Protein AF-M4CMV0-F1 (afdb_monomer_lite)

Foldseek 3Di:
DDDDDDDDDDPPDDPDDDPPVCPPPVNVVVVVVVVVCVPDDPVVVVVVVLVVCVVVVHDRDDDDDDDPVVVVVVVVVVVVVVVVVVVVCVVVVVPDDDPPPPDVPVVPQDPVNPPDQDPAAGDDPNDGHRVQVPPPPHDPPDPVPPPDPDDDPDPDDDPPPVVVVVVVVVVVVVVVVVVVVVVVPPD

Sequence (187 aa):
MFNSKPMVKKKQGMVEAVDDPDLSFSKIMKDVQLFASSHMTWKDKKALENQKVSGLGGKPQRKQRLPLSVARVQMKKQKEREEKTFEQNVIFGQFGGTSRKKPAADKKRKPEERVLKSTFGNFRGGVLDVKDLLRSGGSSRTNDRDNNYGKDKNKSKGMEVEEETSRKIEIRKQRKEAVRGKASNIC

pLDDT: mean 70.11, std 17.72, range [34.59, 96.19]

InterPro domains:
  IPR027973 40S small subunit processome assembly factor 1-like [PF15375] (7-109)
  IPR053030 Ribosomal biogenesis protein FAF1-like [PTHR28096] (4-157)

Organism: Brassica campestris (NCBI:txid3711)

Secondary structure (DSSP, 8-state):
---PPP-----------S--GGG-HHHHHHHHHHHHHHTS-HHHHHHHHHHHHHHTTPPPPPPPP--HHHHHHHHHHHHHHHHHHHHHHHHTT--------S-GGGTS--GGGS----SSSEEETTEEE-TTTSSSS---S-TT-----------S--SSHHHHHHHHHHHHHHHHHHHHHHTTS--

Radius of gyration: 34.59 Å; chains: 1; bounding box: 91×69×104 Å

Structure (mmCIF, N/CA/C/O backbone):
data_AF-M4CMV0-F1
#
_entry.id   AF-M4CMV0-F1
#
loop_
_atom_site.group_PDB
_atom_site.id
_atom_site.type_symbol
_atom_site.label_atom_id
_atom_site.label_alt_id
_atom_site.label_comp_id
_atom_site.label_asym_id
_atom_site.label_entity_id
_atom_site.label_seq_id
_atom_site.pdbx_PDB_ins_code
_atom_site.Cartn_x
_atom_site.Cartn_y
_atom_site.Cartn_z
_atom_site.occupancy
_atom_site.B_iso_or_equiv
_atom_site.auth_seq_id
_atom_site.auth_comp_id
_atom_site.auth_asym_id
_atom_site.auth_atom_id
_atom_site.pdbx_PDB_model_num
ATOM 1 N N . MET A 1 1 ? -16.673 55.908 54.605 1.00 43.06 1 MET A N 1
ATOM 2 C CA . MET A 1 1 ? -16.840 56.285 53.183 1.00 43.06 1 MET A CA 1
ATOM 3 C C . MET A 1 1 ? -17.092 55.010 52.391 1.00 43.06 1 MET A C 1
ATOM 5 O O . MET A 1 1 ? -16.176 54.213 52.255 1.00 43.06 1 MET A O 1
ATOM 9 N N . PHE A 1 2 ? -18.330 54.754 51.965 1.00 49.50 2 PHE A N 1
ATOM 10 C CA . PHE A 1 2 ? -18.667 53.563 51.176 1.00 49.50 2 PHE A CA 1
ATOM 11 C C . PHE A 1 2 ? -18.662 53.925 49.688 1.00 49.50 2 PHE A C 1
ATOM 13 O O . PHE A 1 2 ? -19.520 54.677 49.236 1.00 49.50 2 PHE A O 1
ATOM 20 N N . ASN A 1 3 ? -17.701 53.393 48.928 1.00 50.19 3 ASN A N 1
ATOM 21 C CA . ASN A 1 3 ? -17.685 53.504 47.469 1.00 50.19 3 ASN A CA 1
ATOM 22 C C . ASN A 1 3 ? -18.467 52.335 46.861 1.00 50.19 3 ASN A C 1
ATOM 24 O O . ASN A 1 3 ? -17.973 51.208 46.821 1.00 50.19 3 ASN A O 1
ATOM 28 N N . SER A 1 4 ? -19.668 52.606 46.352 1.00 56.19 4 SER A N 1
ATOM 29 C CA . SER A 1 4 ? -20.426 51.642 45.547 1.00 56.19 4 SER A CA 1
ATOM 30 C C . SER A 1 4 ? -20.028 51.779 44.076 1.00 56.19 4 SER A C 1
ATOM 32 O O . SER A 1 4 ? -20.187 52.846 43.487 1.00 56.19 4 SER A O 1
ATOM 34 N N . LYS A 1 5 ? -19.506 50.708 43.468 1.00 71.56 5 LYS A N 1
ATOM 35 C CA . LYS A 1 5 ? -19.274 50.634 42.013 1.00 71.56 5 LYS A CA 1
ATOM 36 C C . LYS A 1 5 ? -20.607 50.335 41.306 1.00 71.56 5 LYS A C 1
ATOM 38 O O . LYS A 1 5 ? -21.324 49.450 41.773 1.00 71.56 5 LYS A O 1
ATOM 43 N N . PRO A 1 6 ? -20.953 51.000 40.188 1.00 60.47 6 PRO A N 1
ATOM 44 C CA . PRO A 1 6 ? -22.187 50.698 39.471 1.00 60.47 6 PRO A CA 1
ATOM 45 C C . PRO A 1 6 ? -22.091 49.334 38.770 1.00 60.47 6 PRO A C 1
ATOM 47 O O . PRO A 1 6 ? -21.107 49.028 38.095 1.00 60.47 6 PRO A O 1
ATOM 50 N N . MET A 1 7 ? -23.129 48.508 38.926 1.00 56.28 7 MET A N 1
ATOM 51 C CA . MET A 1 7 ? -23.263 47.230 38.224 1.00 56.28 7 MET A CA 1
ATOM 52 C C . MET A 1 7 ? -23.392 47.469 36.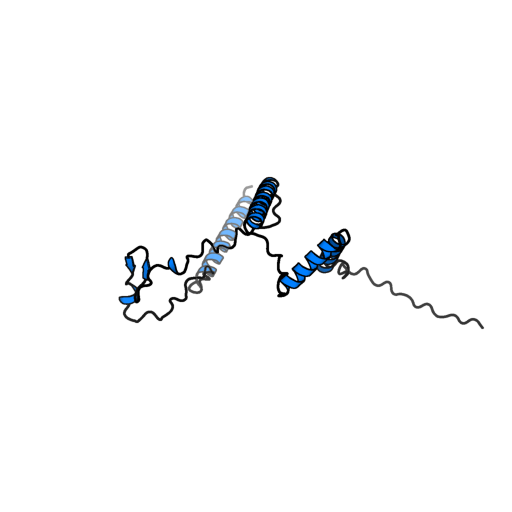716 1.00 56.28 7 MET A C 1
ATOM 54 O O . MET A 1 7 ? -24.389 48.018 36.242 1.00 56.28 7 MET A O 1
ATOM 58 N N . VAL A 1 8 ? -22.403 47.012 35.948 1.00 59.69 8 VAL A N 1
ATOM 59 C CA . VAL A 1 8 ? -22.503 46.917 34.489 1.00 59.69 8 VAL A CA 1
ATOM 60 C C . VAL A 1 8 ? -23.506 45.811 34.170 1.00 59.69 8 VAL A C 1
ATOM 62 O O . VAL A 1 8 ? -23.246 44.629 34.399 1.00 59.69 8 VAL A O 1
ATOM 65 N N . LYS A 1 9 ? -24.680 46.193 33.663 1.00 57.44 9 LYS A N 1
ATOM 66 C CA . LYS A 1 9 ? -25.686 45.251 33.164 1.00 57.44 9 LYS A CA 1
ATOM 67 C C . LYS A 1 9 ? -25.098 44.502 31.969 1.00 57.44 9 LYS A C 1
ATOM 69 O O . LYS A 1 9 ? -24.937 45.070 30.890 1.00 57.44 9 LYS A O 1
ATOM 74 N N . LYS A 1 10 ? -24.785 43.220 32.161 1.00 53.16 10 LYS A N 1
ATOM 75 C CA . LYS A 1 10 ? -24.460 42.299 31.071 1.00 53.16 10 LYS A CA 1
ATOM 76 C C . LYS A 1 10 ? -25.720 42.154 30.216 1.00 53.16 10 LYS A C 1
ATOM 78 O O . LYS A 1 10 ? -26.705 41.578 30.670 1.00 53.16 10 LYS A O 1
ATOM 83 N N . LYS A 1 11 ? -25.712 42.712 29.001 1.00 48.69 11 LYS A N 1
ATOM 84 C CA . LYS A 1 11 ? -26.716 42.379 27.987 1.00 48.69 11 LYS A CA 1
ATOM 85 C C . LYS A 1 11 ? -26.588 40.880 27.714 1.00 48.69 11 LYS A C 1
ATOM 87 O O . LYS A 1 11 ? -25.598 40.442 27.136 1.00 48.69 11 LYS A O 1
ATOM 92 N N . GLN A 1 12 ? -27.567 40.103 28.168 1.00 49.50 12 GLN A N 1
ATOM 93 C CA . GLN A 1 12 ? -27.859 38.798 27.588 1.00 49.50 12 GLN A CA 1
ATOM 94 C C . GLN A 1 12 ? -28.315 39.057 26.152 1.00 49.50 12 GLN A C 1
ATOM 96 O O . GLN A 1 12 ? -29.445 39.471 25.907 1.00 49.50 12 GLN A O 1
ATOM 101 N N . GLY A 1 13 ? -27.373 38.926 25.223 1.00 40.72 13 GLY A N 1
ATOM 102 C CA . GLY A 1 13 ? -27.619 38.919 23.791 1.00 40.72 13 GLY A CA 1
ATOM 103 C C . GLY A 1 13 ? -27.770 37.479 23.332 1.00 40.72 13 GLY A C 1
ATOM 104 O O . GLY A 1 13 ? -26.820 36.716 23.436 1.00 40.72 13 GLY A O 1
ATOM 105 N N . MET A 1 14 ? -28.999 37.155 22.935 1.00 38.22 14 MET A N 1
ATOM 106 C CA . MET A 1 14 ? -29.413 36.229 21.876 1.00 38.22 14 MET A CA 1
ATOM 107 C C . MET A 1 14 ? -28.552 34.979 21.638 1.00 38.22 14 MET A C 1
ATOM 109 O O . MET A 1 14 ? -27.426 35.044 21.164 1.00 38.22 14 MET A O 1
ATOM 113 N N . VAL A 1 15 ? -29.182 33.826 21.874 1.00 50.81 15 VAL A N 1
ATOM 114 C CA . VAL A 1 15 ? -28.889 32.555 21.201 1.00 50.81 15 VAL A CA 1
ATOM 115 C C . VAL A 1 15 ? -28.894 32.777 19.684 1.00 50.81 15 VAL A C 1
ATOM 117 O O . VAL A 1 15 ? -29.948 32.822 19.053 1.00 50.81 15 VAL A O 1
ATOM 120 N N . GLU A 1 16 ? -27.708 32.984 19.125 1.00 45.41 16 GLU A N 1
ATOM 121 C CA . GLU A 1 16 ? -27.457 33.052 17.691 1.00 45.41 16 GLU A CA 1
ATOM 122 C C . GLU A 1 16 ? -27.045 31.658 17.208 1.00 45.41 16 GLU A C 1
ATOM 124 O O . GLU A 1 16 ? -26.342 30.914 17.893 1.00 45.41 16 GLU A O 1
ATOM 129 N N . ALA A 1 17 ? -27.598 31.261 16.070 1.00 56.19 17 ALA A N 1
ATOM 130 C CA . ALA A 1 17 ? -27.509 29.921 15.529 1.00 56.19 17 ALA A CA 1
ATOM 131 C C . ALA A 1 17 ? -26.056 29.493 15.249 1.00 56.19 17 ALA A C 1
ATOM 133 O O . ALA A 1 17 ? -25.355 30.145 14.489 1.00 56.19 17 ALA A O 1
ATOM 134 N N . VAL A 1 18 ? -25.664 28.368 15.856 1.00 59.50 18 VAL A N 1
ATOM 135 C CA . VAL A 1 18 ? -24.754 27.308 15.374 1.00 59.50 18 VAL A CA 1
ATOM 136 C C . VAL A 1 18 ? -23.727 27.722 14.307 1.00 59.50 18 VAL A C 1
ATOM 138 O O . VAL A 1 18 ? -23.730 27.206 13.197 1.00 59.50 18 VAL A O 1
ATOM 141 N N . ASP A 1 19 ? -22.793 28.582 14.691 1.00 58.78 19 ASP A N 1
ATOM 142 C CA . ASP A 1 19 ? -21.465 28.685 14.080 1.00 58.78 19 ASP A CA 1
ATOM 143 C C . ASP A 1 19 ? -20.430 28.750 15.211 1.00 58.78 19 ASP A C 1
ATOM 145 O O . ASP A 1 19 ? -19.603 29.656 15.293 1.00 58.78 19 ASP A O 1
ATOM 149 N N . ASP A 1 20 ? -20.489 27.790 16.141 1.00 60.53 20 ASP A N 1
ATOM 150 C CA . ASP A 1 20 ? -19.431 27.633 17.133 1.00 60.53 20 ASP A CA 1
ATOM 151 C C . ASP A 1 20 ? -18.139 27.248 16.387 1.00 60.53 20 ASP A C 1
ATOM 153 O O . ASP A 1 20 ? -18.048 26.138 15.843 1.00 60.53 20 ASP A O 1
ATOM 157 N N . PRO A 1 21 ? -17.096 28.105 16.356 1.00 66.06 21 PRO A N 1
ATOM 158 C CA . PRO A 1 21 ? -15.838 27.786 15.672 1.00 66.06 21 PRO A CA 1
ATOM 159 C C . PRO A 1 21 ? -15.160 26.540 16.269 1.00 66.06 21 PRO A C 1
ATOM 161 O O . PRO A 1 21 ? -14.340 25.884 15.613 1.00 66.06 21 PRO A O 1
ATOM 164 N N . ASP A 1 22 ? -15.543 26.189 17.498 1.00 64.12 22 ASP A N 1
ATOM 165 C CA . ASP A 1 22 ? -15.123 24.995 18.221 1.00 64.12 22 ASP A CA 1
ATOM 166 C C . ASP A 1 22 ? -15.725 23.690 17.680 1.00 64.12 22 ASP A C 1
ATOM 168 O O . ASP A 1 22 ? -15.090 22.647 17.816 1.00 64.12 22 ASP A O 1
ATOM 172 N N . LEU A 1 23 ? -16.865 23.738 16.981 1.00 73.94 23 LEU A N 1
ATOM 173 C CA . LEU A 1 23 ? -17.508 22.577 16.345 1.00 73.94 23 LEU A CA 1
ATOM 174 C C . LEU A 1 23 ? -17.268 22.509 14.828 1.00 73.94 23 LEU A C 1
ATOM 176 O O . LEU A 1 23 ? -17.873 21.697 14.126 1.00 73.94 23 LEU A O 1
ATOM 180 N N . SER A 1 24 ? -16.363 23.331 14.290 1.00 85.12 24 SER A N 1
ATOM 181 C CA . SER A 1 24 ? -16.019 23.273 12.869 1.00 85.12 24 SER A CA 1
ATOM 182 C C . SER A 1 24 ? -15.475 21.889 12.482 1.00 85.12 24 SER A C 1
ATOM 184 O O . SER A 1 24 ? -14.608 21.325 13.152 1.00 85.12 24 SER A O 1
ATOM 186 N N . PHE A 1 25 ? -15.933 21.341 11.350 1.00 85.75 25 PHE A N 1
ATOM 187 C CA . PHE A 1 25 ? -15.544 20.001 10.878 1.00 85.75 25 PHE A CA 1
ATOM 188 C C . PHE A 1 25 ? -14.019 19.799 10.814 1.00 85.75 25 PHE A C 1
ATOM 190 O O . PHE A 1 25 ? -13.500 18.738 11.150 1.00 85.75 25 PHE A O 1
ATOM 197 N N . SER A 1 26 ? -13.277 20.844 10.433 1.00 86.19 26 SER A N 1
ATOM 198 C CA . SER A 1 26 ? -11.809 20.837 10.414 1.00 86.19 26 SER A CA 1
ATOM 199 C C . SER A 1 26 ? -11.203 20.641 11.805 1.00 86.19 26 SER A C 1
ATOM 201 O O . SER A 1 26 ? -10.215 19.921 11.947 1.00 86.19 26 SER A O 1
ATOM 203 N N . LYS A 1 27 ? -11.788 21.258 12.835 1.00 90.06 27 LYS A N 1
ATOM 204 C CA . LYS A 1 27 ? -11.340 21.109 14.218 1.00 90.06 27 LYS A CA 1
ATOM 205 C C . LYS A 1 27 ? -11.718 19.741 14.775 1.00 90.06 27 LYS A C 1
ATOM 207 O O . LYS A 1 27 ? -10.830 19.053 15.260 1.00 90.06 27 LYS A O 1
ATOM 212 N N . ILE A 1 28 ? -12.941 19.270 14.520 1.00 92.06 28 ILE A N 1
ATOM 213 C CA . ILE A 1 28 ? -13.372 17.902 14.855 1.00 92.06 28 ILE A CA 1
ATOM 214 C C . ILE A 1 28 ? -12.424 16.861 14.241 1.00 92.06 28 ILE A C 1
ATOM 216 O O . ILE A 1 28 ? -11.965 15.960 14.935 1.00 92.06 28 ILE A O 1
ATOM 220 N N . MET A 1 29 ? -12.057 16.985 12.960 1.00 88.94 29 MET A N 1
ATOM 221 C CA . MET A 1 29 ? -11.097 16.064 12.335 1.00 88.94 29 MET A CA 1
ATOM 222 C C . MET A 1 29 ? -9.710 16.114 12.986 1.00 88.94 29 MET A C 1
ATOM 224 O O . MET A 1 29 ? -9.072 15.071 13.148 1.00 88.94 29 MET A O 1
ATOM 228 N N . LYS A 1 30 ? -9.228 17.309 13.350 1.00 88.75 30 LYS A N 1
ATOM 229 C CA . LYS A 1 30 ? -7.948 17.467 14.056 1.00 88.75 30 LYS A CA 1
ATOM 230 C C . LYS A 1 30 ? -8.006 16.855 15.450 1.00 88.75 30 LYS A C 1
ATOM 232 O O . LYS A 1 30 ? -7.043 16.202 15.834 1.00 88.75 30 LYS A O 1
ATOM 237 N N . ASP A 1 31 ? -9.120 16.998 16.153 1.00 88.94 31 ASP A N 1
ATOM 238 C CA . ASP A 1 31 ? -9.324 16.449 17.492 1.00 88.94 31 ASP A CA 1
ATOM 239 C C . ASP A 1 31 ? -9.473 14.928 17.451 1.00 88.94 31 ASP A C 1
ATOM 241 O O . ASP A 1 31 ? -8.857 14.237 18.254 1.00 88.94 31 ASP A O 1
ATOM 245 N N . VAL A 1 32 ? -10.171 14.376 16.452 1.00 90.44 32 VAL A N 1
ATOM 246 C CA . VAL A 1 32 ? -10.207 12.927 16.185 1.00 90.44 32 VAL A CA 1
ATOM 247 C C . VAL A 1 32 ? -8.807 12.404 15.869 1.00 90.44 32 VAL A C 1
ATOM 249 O O . VAL A 1 32 ? -8.399 11.369 16.392 1.00 90.44 32 VAL A O 1
ATOM 252 N N . GLN A 1 33 ? -8.030 13.120 15.052 1.00 85.81 33 GLN A N 1
ATOM 253 C CA . GLN A 1 33 ? -6.646 12.749 14.762 1.00 85.81 33 GLN A CA 1
ATOM 254 C C . GLN A 1 33 ? -5.755 12.840 16.011 1.00 85.81 33 GLN A C 1
ATOM 256 O O . GLN A 1 33 ? -4.893 11.984 16.214 1.00 85.81 33 GLN A O 1
ATOM 261 N N . LEU A 1 34 ? -5.955 13.861 16.847 1.00 86.69 34 LEU A N 1
ATOM 262 C CA . LEU A 1 34 ? -5.225 14.063 18.092 1.00 86.69 34 LEU A CA 1
ATOM 263 C C . LEU A 1 34 ? -5.562 12.964 19.101 1.00 86.69 34 LEU A C 1
ATOM 265 O O . LEU A 1 34 ? -4.644 12.367 19.657 1.00 86.69 34 LEU A O 1
ATOM 269 N N . PHE A 1 35 ? -6.843 12.641 19.263 1.00 87.88 35 PHE A N 1
ATOM 270 C CA . PHE A 1 35 ? -7.342 11.545 20.089 1.00 87.88 35 PHE A CA 1
ATOM 271 C C . PHE A 1 35 ? -6.812 10.191 19.609 1.00 87.88 35 PHE A C 1
ATOM 273 O O . PHE A 1 35 ? -6.302 9.406 20.402 1.00 87.88 35 PHE A O 1
ATOM 280 N N . ALA A 1 36 ? -6.826 9.941 18.298 1.00 84.56 36 ALA A N 1
ATOM 281 C CA . ALA A 1 36 ? -6.218 8.742 17.734 1.00 84.56 36 ALA A CA 1
ATOM 282 C C . ALA A 1 36 ? -4.710 8.687 18.021 1.00 84.56 36 ALA A C 1
ATOM 284 O O . ALA A 1 36 ? -4.182 7.612 18.277 1.00 84.56 36 ALA A O 1
ATOM 285 N N . SER A 1 37 ? -4.021 9.835 18.015 1.00 80.69 37 SER A N 1
ATOM 286 C CA . SER A 1 37 ? -2.581 9.915 18.270 1.00 80.69 37 SER A CA 1
ATOM 287 C C . SER A 1 37 ? -2.195 9.862 19.750 1.00 80.69 37 SER A C 1
ATOM 289 O O . SER A 1 37 ? -1.076 9.453 20.055 1.00 80.69 37 SER A O 1
ATOM 291 N N . SER A 1 38 ? -3.066 10.263 20.682 1.00 82.25 38 SER A N 1
ATOM 292 C CA . SER A 1 38 ? -2.730 10.381 22.109 1.00 82.25 38 SER A CA 1
ATOM 293 C C . SER A 1 38 ? -2.336 9.026 22.700 1.00 82.25 38 SER A C 1
ATOM 295 O O . SER A 1 38 ? -1.302 8.935 23.368 1.00 82.25 38 SER A O 1
ATOM 297 N N . HIS A 1 39 ? -3.077 7.975 22.336 1.00 85.69 39 HIS A N 1
ATOM 298 C CA . HIS A 1 39 ? -2.863 6.584 22.743 1.00 85.69 39 HIS A CA 1
ATOM 299 C C . HIS A 1 39 ? -1.785 5.842 21.935 1.00 85.69 39 HIS A C 1
ATOM 301 O O . HIS A 1 39 ? -1.502 4.677 22.212 1.00 85.69 39 HIS A O 1
ATOM 307 N N . MET A 1 40 ? -1.160 6.485 20.944 1.00 87.31 40 MET A N 1
ATOM 308 C CA . MET A 1 40 ? -0.113 5.850 20.143 1.00 87.31 40 MET A CA 1
ATOM 309 C C . MET A 1 40 ? 1.250 5.891 20.828 1.00 87.31 40 MET A C 1
ATOM 311 O O . MET A 1 40 ? 1.596 6.840 21.544 1.00 87.31 40 MET A O 1
ATOM 315 N N . THR A 1 41 ? 2.080 4.894 20.522 1.00 90.12 41 THR A N 1
ATOM 316 C CA . THR A 1 41 ? 3.475 4.899 20.958 1.00 90.12 41 THR A CA 1
ATOM 317 C C . THR A 1 41 ? 4.238 6.052 20.297 1.00 90.12 41 THR A C 1
ATOM 319 O O . THR A 1 41 ? 3.894 6.520 19.208 1.00 90.12 41 THR A O 1
ATOM 322 N N . TRP A 1 42 ? 5.320 6.514 20.930 1.00 89.69 42 TRP A N 1
ATOM 323 C CA . TRP A 1 42 ? 6.194 7.548 20.357 1.00 89.69 42 TRP A CA 1
ATOM 324 C C . TRP A 1 42 ? 6.697 7.196 18.944 1.00 89.69 42 TRP A C 1
ATOM 326 O O . TRP A 1 42 ? 6.811 8.071 18.084 1.00 89.69 42 TRP A O 1
ATOM 336 N N . LYS A 1 43 ? 6.957 5.907 18.681 1.00 91.56 43 LYS A N 1
ATOM 337 C CA . LYS A 1 43 ? 7.412 5.418 17.370 1.00 91.56 43 LYS A CA 1
ATOM 338 C C . LYS A 1 43 ? 6.360 5.660 16.292 1.00 91.56 43 LYS A C 1
ATOM 340 O O . LYS A 1 43 ? 6.693 6.143 15.211 1.00 91.56 43 LYS A O 1
ATOM 345 N N . ASP A 1 44 ? 5.100 5.391 16.608 1.00 89.75 44 ASP A N 1
ATOM 346 C CA . ASP A 1 44 ? 4.005 5.562 15.658 1.00 89.75 44 ASP A CA 1
ATOM 347 C C . ASP A 1 44 ? 3.695 7.047 15.426 1.00 89.75 44 ASP A C 1
ATOM 349 O O . ASP A 1 44 ? 3.481 7.462 14.286 1.00 89.75 44 ASP A O 1
ATOM 353 N N . LYS A 1 45 ? 3.780 7.876 16.480 1.00 90.75 45 LYS A N 1
ATOM 354 C CA . LYS A 1 45 ? 3.683 9.344 16.368 1.00 90.75 45 LYS A CA 1
ATOM 355 C C . LYS A 1 45 ? 4.711 9.889 15.375 1.00 90.75 45 LYS A C 1
ATOM 357 O O . LYS A 1 45 ? 4.356 10.647 14.471 1.00 90.75 45 LYS A O 1
ATOM 362 N N . LYS A 1 46 ? 5.969 9.445 15.484 1.00 91.81 46 LYS A N 1
ATOM 363 C CA . LYS A 1 46 ? 7.034 9.831 14.548 1.00 91.81 46 LYS A CA 1
ATOM 364 C C . LYS A 1 46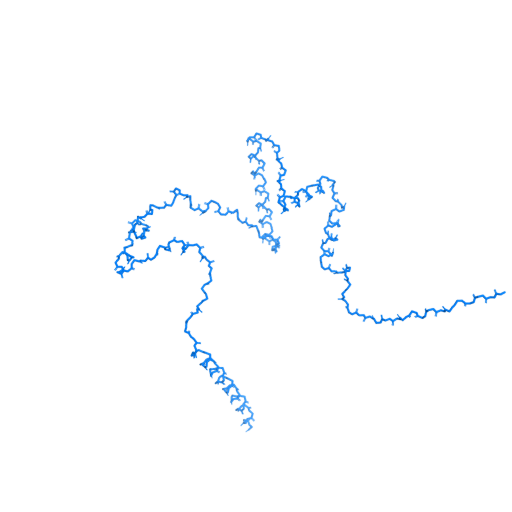 ? 6.819 9.306 13.133 1.00 91.81 46 LYS A C 1
ATOM 366 O O . LYS A 1 46 ? 7.106 10.024 12.178 1.00 91.81 46 LYS A O 1
ATOM 371 N N . ALA A 1 47 ? 6.275 8.104 12.968 1.00 90.94 47 ALA A N 1
ATOM 372 C CA . ALA A 1 47 ? 5.948 7.581 11.645 1.00 90.94 47 ALA A CA 1
ATOM 373 C C . ALA A 1 47 ? 4.877 8.430 10.933 1.00 90.94 47 ALA A C 1
ATOM 375 O O . ALA A 1 47 ? 5.046 8.764 9.757 1.00 90.94 47 ALA A O 1
ATOM 376 N N . LEU A 1 48 ? 3.817 8.836 11.645 1.00 89.50 48 LEU A N 1
ATOM 377 C CA . LEU A 1 48 ? 2.776 9.715 11.097 1.00 89.50 48 LEU A CA 1
ATOM 378 C C . LEU A 1 48 ? 3.316 11.104 10.742 1.00 89.50 48 LEU A C 1
ATOM 380 O O . LEU A 1 48 ? 2.963 11.658 9.701 1.00 89.50 48 LEU A O 1
ATOM 384 N N . GLU A 1 49 ? 4.187 11.667 11.577 1.00 89.94 49 GLU A N 1
ATOM 385 C CA . GLU A 1 49 ? 4.862 12.935 11.289 1.00 89.94 49 GLU A CA 1
ATOM 386 C C . GLU A 1 49 ? 5.726 12.830 10.024 1.00 89.94 49 GLU A C 1
ATOM 388 O O . GLU A 1 49 ? 5.580 13.638 9.108 1.00 89.94 49 GLU A O 1
ATOM 393 N N . ASN A 1 50 ? 6.545 11.781 9.903 1.00 92.38 50 ASN A N 1
ATOM 394 C CA . ASN A 1 50 ? 7.375 11.545 8.719 1.00 92.38 50 ASN A CA 1
ATOM 395 C C . ASN A 1 50 ? 6.534 11.376 7.443 1.00 92.38 50 ASN A C 1
ATOM 397 O O . ASN A 1 50 ? 6.936 11.816 6.361 1.00 92.38 50 ASN A O 1
ATOM 401 N N . GLN A 1 51 ? 5.349 10.769 7.557 1.00 90.50 51 GLN A N 1
ATOM 402 C CA . GLN A 1 51 ? 4.401 10.663 6.451 1.00 90.50 51 GLN A CA 1
ATOM 403 C C . GLN A 1 51 ? 3.846 12.035 6.046 1.00 90.50 51 GLN A C 1
ATOM 405 O O . GLN A 1 51 ? 3.795 12.332 4.852 1.00 90.50 51 GLN A O 1
ATOM 410 N N . LYS A 1 52 ? 3.485 12.891 7.014 1.00 92.06 52 LYS A N 1
ATOM 411 C CA . LYS A 1 52 ? 3.058 14.277 6.751 1.00 92.06 52 LYS A CA 1
ATOM 412 C C . LYS A 1 52 ? 4.166 15.075 6.065 1.00 92.06 52 LYS A C 1
ATOM 414 O O . LYS A 1 52 ? 3.913 15.689 5.034 1.00 92.06 52 LYS A O 1
ATOM 419 N N . VAL A 1 53 ? 5.397 14.994 6.573 1.00 93.56 53 VAL A N 1
ATOM 420 C CA . VAL A 1 53 ? 6.576 15.649 5.978 1.00 93.56 53 VAL A CA 1
ATOM 421 C C . VAL A 1 53 ? 6.795 15.185 4.535 1.00 93.56 53 VAL A C 1
ATOM 423 O O . VAL A 1 53 ? 7.018 16.010 3.653 1.00 93.56 53 VAL A O 1
ATOM 426 N N . SER A 1 54 ? 6.659 13.884 4.265 1.00 92.88 54 SER A N 1
ATOM 427 C CA . SER A 1 54 ? 6.775 13.341 2.903 1.00 92.88 54 SER A CA 1
ATOM 428 C C . SER A 1 54 ? 5.650 13.831 1.979 1.00 92.88 54 SER A C 1
ATOM 430 O O . SER A 1 54 ? 5.892 14.131 0.813 1.00 92.88 54 SER A O 1
ATOM 432 N N . GLY A 1 55 ? 4.418 13.947 2.492 1.00 91.12 55 GLY A N 1
ATOM 433 C CA . GLY A 1 55 ? 3.263 14.457 1.743 1.00 91.12 55 GLY A CA 1
ATOM 434 C C . GLY A 1 55 ? 3.368 15.940 1.376 1.00 91.12 55 GLY A C 1
ATOM 435 O O . GLY A 1 55 ? 2.855 16.349 0.339 1.00 91.12 55 GLY A O 1
ATOM 436 N N . LEU A 1 56 ? 4.087 16.724 2.181 1.00 93.94 56 LEU A N 1
ATOM 437 C CA . LEU A 1 56 ? 4.389 18.136 1.923 1.00 93.94 56 LEU A CA 1
ATOM 438 C C . LEU A 1 56 ? 5.586 18.342 0.973 1.00 93.94 56 LEU A C 1
ATOM 440 O O . LEU A 1 56 ? 6.048 19.465 0.801 1.00 93.94 56 LEU A O 1
ATOM 444 N N . GLY A 1 57 ? 6.096 17.273 0.350 1.00 92.31 57 GLY A N 1
ATOM 445 C CA . GLY A 1 57 ? 7.221 17.331 -0.589 1.00 92.31 57 GLY A CA 1
ATOM 446 C C . GLY A 1 57 ? 8.590 17.061 0.041 1.00 92.31 57 GLY A C 1
ATOM 447 O O . GLY A 1 57 ? 9.612 17.161 -0.638 1.00 92.31 57 GLY A O 1
ATOM 448 N N . GLY A 1 58 ? 8.636 16.682 1.320 1.00 93.56 58 GLY A N 1
ATOM 449 C CA . GLY A 1 58 ? 9.851 16.180 1.951 1.00 93.56 58 GLY A CA 1
ATOM 450 C C . GLY A 1 58 ? 10.319 14.861 1.327 1.00 93.56 58 GLY A C 1
ATOM 451 O O . GLY A 1 58 ? 9.525 14.050 0.844 1.00 93.56 58 GLY A O 1
ATOM 452 N N . LYS A 1 59 ? 11.632 14.611 1.351 1.00 92.25 59 LYS A N 1
ATOM 453 C CA . LYS A 1 59 ? 12.180 13.321 0.909 1.00 92.25 59 LYS A CA 1
ATOM 454 C C . LYS A 1 59 ? 11.744 12.217 1.886 1.00 92.25 59 LYS A C 1
ATOM 456 O O . LYS A 1 59 ? 11.936 12.383 3.091 1.00 92.25 59 LYS A O 1
ATOM 461 N N . PRO A 1 60 ? 11.217 11.081 1.400 1.00 91.44 60 PRO A N 1
ATOM 462 C CA . PRO A 1 60 ? 10.836 9.978 2.270 1.00 91.44 60 PRO A CA 1
ATOM 463 C C . PRO A 1 60 ? 12.063 9.375 2.959 1.00 91.44 60 PRO A C 1
ATOM 465 O O . PRO A 1 60 ? 13.154 9.304 2.383 1.00 91.44 60 PRO A O 1
ATOM 468 N N . GLN A 1 61 ? 11.877 8.900 4.191 1.00 89.44 61 GLN A N 1
ATOM 469 C CA . GLN A 1 61 ? 12.957 8.298 4.966 1.00 89.44 61 GLN A CA 1
ATOM 470 C C . GLN A 1 61 ? 13.512 7.053 4.256 1.00 89.44 61 GLN A C 1
ATOM 472 O O . GLN A 1 61 ? 12.775 6.141 3.866 1.00 89.44 61 GLN A O 1
ATOM 477 N N . ARG A 1 62 ? 14.838 7.005 4.093 1.00 89.81 62 ARG A N 1
ATOM 478 C CA . ARG A 1 62 ? 15.532 5.878 3.465 1.00 89.81 62 ARG A CA 1
ATOM 479 C C . ARG A 1 62 ? 15.390 4.628 4.336 1.00 89.81 62 ARG A C 1
ATOM 481 O O . ARG A 1 62 ? 15.735 4.644 5.513 1.00 89.81 62 ARG A O 1
ATOM 488 N N . LYS A 1 63 ? 14.927 3.526 3.743 1.00 88.75 63 LYS A N 1
ATOM 489 C CA . LYS A 1 63 ? 14.869 2.218 4.412 1.00 88.75 63 LYS A CA 1
ATOM 490 C C . LYS A 1 63 ? 16.268 1.597 4.505 1.00 88.75 63 LYS A C 1
ATOM 492 O O . LYS A 1 63 ? 17.099 1.795 3.614 1.00 88.75 63 LYS A O 1
ATOM 497 N N . GLN A 1 64 ? 16.515 0.826 5.564 1.00 92.44 64 GLN A N 1
ATOM 498 C CA . GLN A 1 64 ? 17.743 0.042 5.710 1.00 92.44 64 GLN A CA 1
ATOM 499 C C . GLN A 1 64 ? 17.890 -0.937 4.537 1.00 92.44 64 GLN A C 1
ATOM 501 O O . GLN A 1 64 ? 16.908 -1.521 4.073 1.00 92.44 64 GLN A O 1
ATOM 506 N N . ARG A 1 65 ? 19.118 -1.110 4.035 1.00 92.62 65 ARG A N 1
ATOM 507 C CA . ARG A 1 65 ? 19.394 -2.080 2.970 1.00 92.62 65 ARG A CA 1
ATOM 508 C C . ARG A 1 65 ? 19.280 -3.482 3.557 1.00 92.62 65 ARG A C 1
ATOM 510 O O . ARG A 1 65 ? 20.003 -3.814 4.488 1.00 92.62 65 ARG A O 1
ATOM 517 N N . LEU A 1 66 ? 18.382 -4.281 2.996 1.00 93.62 66 LEU A N 1
ATOM 518 C CA . LEU A 1 66 ? 18.223 -5.689 3.335 1.00 93.62 66 LEU A CA 1
ATOM 519 C C . LEU A 1 66 ? 18.668 -6.550 2.147 1.00 93.62 66 LEU A C 1
ATOM 521 O O . LEU A 1 66 ? 18.489 -6.130 0.998 1.00 93.62 66 LEU A O 1
ATOM 525 N N . PRO A 1 67 ? 19.234 -7.745 2.391 1.00 96.19 67 PRO A N 1
ATOM 526 C CA . PRO A 1 67 ? 19.542 -8.681 1.320 1.00 96.19 67 PRO A CA 1
ATOM 527 C C . PRO A 1 67 ? 18.261 -9.104 0.593 1.00 96.19 67 PRO A C 1
ATOM 529 O O . PRO A 1 67 ? 17.174 -9.175 1.178 1.00 96.19 67 PRO A O 1
ATOM 532 N N . LEU A 1 68 ? 18.391 -9.410 -0.699 1.00 93.19 68 LEU A N 1
ATOM 533 C CA . LEU A 1 68 ? 17.246 -9.706 -1.566 1.00 93.19 68 LEU A CA 1
ATOM 534 C C . LEU A 1 68 ? 16.433 -10.914 -1.089 1.00 93.19 68 LEU A C 1
ATOM 536 O O . LEU A 1 68 ? 15.212 -10.916 -1.237 1.00 93.19 68 LEU A O 1
ATOM 540 N N . SER A 1 69 ? 17.090 -11.912 -0.498 1.00 94.25 69 SER A N 1
ATOM 541 C CA . SER A 1 69 ? 16.442 -13.090 0.087 1.00 94.25 69 SER A CA 1
ATOM 542 C C . SER A 1 69 ? 15.408 -12.703 1.150 1.00 94.25 69 SER A C 1
ATOM 544 O O . SER A 1 69 ? 14.263 -13.145 1.083 1.00 94.25 69 SER A O 1
ATOM 546 N N . VAL A 1 70 ? 15.770 -11.809 2.075 1.00 94.44 70 VAL A N 1
ATOM 547 C CA . VAL A 1 70 ? 14.888 -11.340 3.157 1.00 94.44 70 VAL A CA 1
ATOM 548 C C . VAL A 1 70 ? 13.829 -10.373 2.627 1.00 94.44 70 VAL A C 1
ATOM 550 O O . VAL A 1 70 ? 12.644 -10.518 2.937 1.00 94.44 70 VAL A O 1
ATOM 553 N N . ALA A 1 71 ? 14.228 -9.422 1.777 1.00 89.19 71 ALA A N 1
ATOM 554 C CA . ALA A 1 71 ? 13.320 -8.408 1.244 1.00 89.19 71 ALA A CA 1
ATOM 555 C C . ALA A 1 71 ? 12.173 -9.024 0.422 1.00 89.19 71 ALA A C 1
ATOM 557 O O . ALA A 1 71 ? 11.014 -8.638 0.581 1.00 89.19 71 ALA A O 1
ATOM 558 N N . ARG A 1 72 ? 12.464 -10.026 -0.421 1.00 92.06 72 ARG A N 1
ATOM 559 C CA . ARG A 1 72 ? 11.446 -10.704 -1.247 1.00 92.06 72 ARG A CA 1
ATOM 560 C C . ARG A 1 72 ? 10.384 -11.402 -0.399 1.00 92.06 72 ARG A C 1
ATOM 562 O O . ARG A 1 72 ? 9.198 -11.298 -0.706 1.00 92.06 72 ARG A O 1
ATOM 569 N N . VAL A 1 73 ? 10.792 -12.083 0.672 1.00 94.31 73 VAL A N 1
ATOM 570 C CA . VAL A 1 73 ? 9.868 -12.812 1.555 1.00 94.31 73 VAL A CA 1
ATOM 571 C C . VAL A 1 73 ? 8.943 -11.849 2.295 1.00 94.31 73 VAL A C 1
ATOM 573 O O . VAL A 1 73 ? 7.736 -12.088 2.353 1.00 94.31 73 VAL A O 1
ATOM 576 N N . GLN A 1 74 ? 9.480 -10.740 2.811 1.00 90.50 74 GLN A N 1
ATOM 577 C CA . GLN A 1 74 ? 8.680 -9.711 3.479 1.00 90.50 74 GLN A CA 1
ATOM 578 C C . GLN A 1 74 ? 7.652 -9.090 2.525 1.00 90.50 74 GLN A C 1
ATOM 580 O O . GLN A 1 74 ? 6.474 -9.024 2.867 1.00 90.50 74 GLN A O 1
ATOM 585 N N . MET A 1 75 ? 8.066 -8.733 1.303 1.00 88.94 75 MET A N 1
ATOM 586 C CA . MET A 1 75 ? 7.167 -8.187 0.279 1.00 88.94 75 MET A CA 1
ATOM 587 C C . MET A 1 75 ? 6.066 -9.176 -0.121 1.00 88.94 75 MET A C 1
ATOM 589 O O . MET A 1 75 ? 4.912 -8.779 -0.267 1.00 88.94 75 MET A O 1
ATOM 593 N N . LYS A 1 76 ? 6.397 -10.469 -0.268 1.00 94.25 76 LYS A N 1
ATOM 594 C CA . LYS A 1 76 ? 5.410 -11.512 -0.589 1.00 94.25 76 LYS A CA 1
ATOM 595 C C . LYS A 1 76 ? 4.366 -11.645 0.521 1.00 94.25 76 LYS A C 1
ATOM 597 O O . LYS A 1 76 ? 3.175 -11.607 0.231 1.00 94.25 76 LYS A O 1
ATOM 602 N N . LYS A 1 77 ? 4.805 -11.741 1.781 1.00 93.94 77 LYS A N 1
ATOM 603 C CA . LYS A 1 77 ? 3.906 -11.855 2.942 1.00 93.94 77 LYS A CA 1
ATOM 604 C C . LYS A 1 77 ? 3.063 -10.599 3.150 1.00 93.94 77 LYS A C 1
ATOM 606 O O . LYS A 1 77 ? 1.896 -10.709 3.502 1.00 93.94 77 LYS A O 1
ATOM 611 N N . GLN A 1 78 ? 3.632 -9.412 2.938 1.00 90.38 78 GLN A N 1
ATOM 612 C CA . GLN A 1 78 ? 2.882 -8.161 3.021 1.00 90.38 78 GLN A CA 1
ATOM 613 C C . GLN A 1 78 ? 1.782 -8.113 1.957 1.00 90.38 78 GLN A C 1
ATOM 615 O O . GLN A 1 78 ? 0.635 -7.834 2.289 1.00 90.38 78 GLN A O 1
ATOM 620 N N . LYS A 1 79 ? 2.111 -8.468 0.711 1.00 90.94 79 LYS A N 1
ATOM 621 C CA . LYS A 1 79 ? 1.134 -8.521 -0.378 1.00 90.94 79 LYS A CA 1
ATOM 622 C C . LYS A 1 79 ? -0.000 -9.509 -0.084 1.00 90.94 79 LYS A C 1
ATOM 624 O O . LYS A 1 79 ? -1.155 -9.173 -0.293 1.00 90.94 79 LYS A O 1
ATOM 629 N N . GLU A 1 80 ? 0.326 -10.697 0.424 1.00 90.62 80 GLU A N 1
ATOM 630 C CA . GLU A 1 80 ? -0.675 -11.705 0.799 1.00 90.62 80 GLU A CA 1
ATOM 631 C C . GLU A 1 80 ? -1.592 -11.215 1.934 1.00 90.62 80 GLU A C 1
ATOM 633 O O . GLU A 1 80 ? -2.795 -11.454 1.909 1.00 90.62 80 GLU A O 1
ATOM 638 N N . ARG A 1 81 ? -1.046 -10.494 2.924 1.00 90.00 81 ARG A N 1
ATOM 639 C CA . ARG A 1 81 ? -1.853 -9.883 3.993 1.00 90.00 81 ARG A CA 1
ATOM 640 C C . ARG A 1 81 ? -2.795 -8.822 3.443 1.00 90.00 81 ARG A C 1
ATOM 642 O O . ARG A 1 81 ? -3.967 -8.839 3.789 1.00 90.00 81 ARG A O 1
ATOM 649 N N . GLU A 1 82 ? -2.293 -7.935 2.587 1.00 86.31 82 GLU A N 1
ATOM 650 C CA . GLU A 1 82 ? -3.102 -6.892 1.948 1.00 86.31 82 GLU A CA 1
ATOM 651 C C . GLU A 1 82 ? -4.234 -7.507 1.112 1.00 86.31 82 GLU A C 1
ATOM 653 O O . GLU A 1 82 ? -5.368 -7.044 1.191 1.00 86.31 82 GLU A O 1
ATOM 658 N N . GLU A 1 83 ? -3.959 -8.592 0.386 1.00 87.38 83 GLU A N 1
ATOM 659 C CA . GLU A 1 83 ? -4.950 -9.341 -0.394 1.00 87.38 83 GLU A CA 1
ATOM 660 C C . GLU A 1 83 ? -6.026 -9.980 0.494 1.00 87.38 83 GLU A C 1
ATOM 662 O O . GLU A 1 83 ? -7.206 -9.719 0.281 1.00 87.38 83 GLU A O 1
ATOM 667 N N . LYS A 1 84 ? -5.645 -10.686 1.567 1.00 88.25 84 LYS A N 1
ATOM 668 C CA . LYS A 1 84 ? -6.605 -11.248 2.537 1.00 88.25 84 LYS A CA 1
ATOM 669 C C . LYS A 1 84 ? -7.461 -10.176 3.205 1.00 88.25 84 LYS A C 1
ATOM 671 O O . LYS A 1 84 ? -8.672 -10.337 3.317 1.00 88.25 84 LYS A O 1
ATOM 676 N N . THR A 1 85 ? -6.856 -9.065 3.632 1.00 83.44 85 THR A N 1
ATOM 677 C CA . THR A 1 85 ? -7.627 -7.947 4.199 1.00 83.44 85 THR A CA 1
ATOM 678 C C . THR A 1 85 ? -8.549 -7.315 3.162 1.00 83.44 85 THR A C 1
ATOM 680 O O . THR A 1 85 ? -9.658 -6.913 3.491 1.00 83.44 85 THR A O 1
ATOM 683 N N . PHE A 1 86 ? -8.128 -7.254 1.897 1.00 81.31 86 PHE A N 1
ATOM 684 C CA . PHE A 1 86 ? -8.954 -6.731 0.819 1.00 81.31 86 PHE A CA 1
ATOM 685 C C . PHE A 1 86 ? -10.153 -7.642 0.541 1.00 81.31 86 PHE A C 1
ATOM 687 O O . PHE A 1 86 ? -11.269 -7.144 0.457 1.00 81.31 86 PHE A O 1
ATOM 694 N N . GLU A 1 87 ? -9.950 -8.957 0.467 1.00 83.31 87 GLU A N 1
ATOM 695 C CA . GLU A 1 87 ? -11.028 -9.942 0.328 1.00 83.31 87 GLU A CA 1
ATOM 696 C C . GLU A 1 87 ? -12.028 -9.853 1.487 1.00 83.31 87 GLU A C 1
ATOM 698 O O . GLU A 1 87 ? -13.233 -9.764 1.256 1.00 83.31 87 GLU A O 1
ATOM 703 N N . GLN A 1 88 ? -11.536 -9.788 2.728 1.00 82.75 88 GLN A N 1
ATOM 704 C CA . GLN A 1 88 ? -12.382 -9.612 3.910 1.00 82.75 88 GLN A CA 1
ATOM 705 C C . GLN A 1 88 ? -13.190 -8.309 3.848 1.00 82.75 88 GLN A C 1
ATOM 707 O O . GLN A 1 88 ? -14.395 -8.332 4.087 1.00 82.75 88 GLN A O 1
ATOM 712 N N . ASN A 1 89 ? -12.567 -7.193 3.461 1.00 80.88 89 ASN A N 1
ATOM 713 C CA . ASN A 1 89 ? -13.245 -5.899 3.340 1.00 80.88 89 ASN A CA 1
ATOM 714 C C . ASN A 1 89 ? -14.295 -5.885 2.219 1.00 80.88 89 ASN A C 1
ATOM 716 O O . ASN A 1 89 ? -15.338 -5.247 2.366 1.00 80.88 89 ASN A O 1
ATOM 720 N N . VAL A 1 90 ? -14.034 -6.594 1.113 1.00 80.44 90 VAL A N 1
ATOM 721 C CA . VAL A 1 90 ? -14.990 -6.772 0.009 1.00 80.44 90 VAL A CA 1
ATOM 722 C C . VAL A 1 90 ? -16.213 -7.556 0.482 1.00 80.44 90 VAL A C 1
ATOM 724 O O . VAL A 1 90 ? -17.335 -7.143 0.200 1.00 80.44 90 VAL A O 1
ATOM 727 N N . ILE A 1 91 ? -16.015 -8.644 1.233 1.00 81.06 91 ILE A N 1
ATOM 728 C CA . ILE A 1 91 ? -17.111 -9.465 1.771 1.00 81.06 91 ILE A CA 1
ATOM 729 C C . ILE A 1 91 ? -17.929 -8.684 2.808 1.00 81.06 91 ILE A C 1
ATOM 731 O O . ILE A 1 91 ? -19.155 -8.702 2.763 1.00 81.06 91 ILE A O 1
ATOM 735 N N . PHE A 1 92 ? -17.268 -7.958 3.715 1.00 75.88 92 PHE A N 1
ATOM 736 C CA . PHE A 1 92 ? -17.932 -7.160 4.753 1.00 75.88 92 PHE A CA 1
ATOM 737 C C . PHE A 1 92 ? -18.596 -5.876 4.230 1.00 75.88 92 PHE A C 1
ATOM 739 O O . PHE A 1 92 ? -19.177 -5.129 5.017 1.00 75.88 92 PHE A O 1
ATOM 746 N N . GLY A 1 93 ? -18.509 -5.581 2.927 1.00 68.88 93 GLY A N 1
ATOM 747 C CA . GLY A 1 93 ? -19.111 -4.384 2.337 1.00 68.88 93 GLY A CA 1
ATOM 748 C C . GLY A 1 93 ? -18.554 -3.075 2.908 1.00 68.88 93 GLY A C 1
ATOM 749 O O . GLY A 1 93 ? -19.183 -2.025 2.771 1.00 68.88 93 GLY A O 1
ATOM 750 N N . GLN A 1 94 ? -17.377 -3.108 3.547 1.00 69.94 94 GLN A N 1
ATOM 751 C CA . GLN A 1 94 ? -16.733 -1.926 4.110 1.00 69.94 94 GLN A CA 1
ATOM 752 C C . GLN A 1 94 ? -16.050 -1.152 2.973 1.00 69.94 94 GLN A C 1
ATOM 754 O O . GLN A 1 94 ? -14.847 -1.245 2.728 1.00 69.94 94 GLN A O 1
ATOM 759 N N . PHE A 1 95 ? -16.859 -0.394 2.227 1.00 59.22 95 PHE A N 1
ATOM 760 C CA . PHE A 1 95 ? -16.419 0.496 1.154 1.00 59.22 95 PHE A CA 1
ATOM 761 C C . PHE A 1 95 ? -15.725 1.729 1.747 1.00 59.22 95 PHE A C 1
ATOM 763 O O . PHE A 1 95 ? -16.320 2.789 1.912 1.00 59.22 95 PHE A O 1
ATOM 770 N N . GLY A 1 96 ? -14.447 1.583 2.091 1.00 53.88 96 GLY A N 1
ATOM 771 C CA . GLY A 1 96 ? -13.687 2.613 2.804 1.00 53.88 96 GLY A CA 1
ATOM 772 C C . GLY A 1 96 ? -12.232 2.706 2.369 1.00 53.88 96 GLY A C 1
ATOM 773 O O . GLY A 1 96 ? -11.339 2.835 3.195 1.00 53.88 96 GLY A O 1
ATOM 774 N N . GLY A 1 97 ? -11.971 2.593 1.072 1.00 56.25 97 GLY A N 1
ATOM 775 C CA . GLY A 1 97 ? -10.628 2.732 0.531 1.00 56.25 97 GLY A CA 1
ATOM 776 C C . GLY A 1 97 ? -10.563 2.067 -0.820 1.00 56.25 97 GLY A C 1
ATOM 777 O O . GLY A 1 97 ? -10.408 0.854 -0.915 1.00 56.25 97 GLY A O 1
ATOM 778 N N . THR A 1 98 ? -10.704 2.855 -1.882 1.00 52.88 98 THR A N 1
ATOM 779 C CA . THR A 1 98 ? -10.425 2.372 -3.229 1.00 52.88 98 THR A CA 1
ATOM 780 C C . THR A 1 98 ? -8.972 1.913 -3.247 1.00 52.88 98 THR A C 1
ATOM 782 O O . THR A 1 98 ? -8.043 2.721 -3.323 1.00 52.88 98 THR A O 1
ATOM 785 N N . SER A 1 99 ? -8.751 0.600 -3.120 1.00 57.12 99 SER A N 1
ATOM 786 C CA . SER A 1 99 ? -7.448 0.018 -3.383 1.00 57.12 99 SER A CA 1
ATOM 787 C C . SER A 1 99 ? -7.184 0.345 -4.845 1.00 57.12 99 SER A C 1
ATOM 789 O O . SER A 1 99 ? -7.799 -0.174 -5.781 1.00 57.12 99 SER A O 1
ATOM 791 N N . ARG A 1 100 ? -6.355 1.365 -5.064 1.00 57.72 100 ARG A N 1
ATOM 792 C CA . ARG A 1 100 ? -5.871 1.677 -6.394 1.00 57.72 100 ARG A CA 1
ATOM 793 C C . ARG A 1 100 ? -5.091 0.438 -6.790 1.00 57.72 100 ARG A C 1
ATOM 795 O O . ARG A 1 100 ? -3.963 0.253 -6.334 1.00 57.72 100 ARG A O 1
ATOM 802 N N . LYS A 1 101 ? -5.719 -0.431 -7.596 1.00 60.06 101 LYS A N 1
ATOM 803 C CA . LYS A 1 101 ? -5.024 -1.457 -8.375 1.00 60.06 101 LYS A CA 1
ATOM 804 C C . LYS A 1 101 ? -3.741 -0.797 -8.859 1.00 60.06 101 LYS A C 1
ATOM 806 O O . LYS A 1 101 ? -3.817 0.336 -9.343 1.00 60.06 101 LYS A O 1
ATOM 811 N N . LYS A 1 102 ? -2.607 -1.465 -8.607 1.00 60.72 102 LYS A N 1
ATOM 812 C CA . LYS A 1 102 ? -1.238 -0.991 -8.869 1.00 60.72 102 LYS A CA 1
ATOM 813 C C . LYS A 1 102 ? -1.225 0.038 -10.002 1.00 60.72 102 LYS A C 1
ATOM 815 O O . LYS A 1 102 ? -1.840 -0.256 -11.034 1.00 60.72 102 LYS A O 1
ATOM 820 N N . PRO A 1 103 ? -0.550 1.199 -9.849 1.00 48.91 103 PRO A N 1
ATOM 821 C CA . PRO A 1 103 ? -0.493 2.176 -10.928 1.00 48.91 103 PRO A CA 1
ATOM 822 C C . PRO A 1 103 ? -0.121 1.419 -12.195 1.00 48.91 103 PRO A C 1
ATOM 824 O O . PRO A 1 103 ? 0.789 0.593 -12.164 1.00 48.91 103 PRO A O 1
ATOM 827 N N . ALA A 1 104 ? -0.901 1.633 -13.252 1.00 51.12 104 ALA A N 1
ATOM 828 C CA . ALA A 1 104 ? -0.900 0.885 -14.504 1.00 51.12 104 ALA A CA 1
ATOM 829 C C . ALA A 1 104 ? 0.418 1.011 -15.305 1.00 51.12 104 ALA A C 1
ATOM 831 O O . ALA A 1 104 ? 0.399 1.060 -16.528 1.00 51.12 104 ALA A O 1
ATOM 832 N N . ALA A 1 105 ? 1.568 1.094 -14.637 1.00 54.03 105 ALA A N 1
ATOM 833 C CA . ALA A 1 105 ? 2.906 1.064 -15.199 1.00 54.03 105 ALA A CA 1
ATOM 834 C C . ALA A 1 105 ? 3.176 -0.244 -15.958 1.00 54.03 105 ALA A C 1
ATOM 836 O O . ALA A 1 105 ? 3.889 -0.206 -16.952 1.00 54.03 105 ALA A O 1
ATOM 837 N N . ASP A 1 106 ? 2.534 -1.348 -15.561 1.00 53.38 106 ASP A N 1
ATOM 838 C CA . ASP A 1 106 ? 2.615 -2.630 -16.275 1.00 53.38 106 ASP A CA 1
ATOM 839 C C . ASP A 1 106 ? 1.705 -2.689 -17.519 1.00 53.38 106 ASP A C 1
ATOM 841 O O . ASP A 1 106 ? 1.823 -3.607 -18.319 1.00 53.38 106 ASP A O 1
ATOM 845 N N . LYS A 1 107 ? 0.786 -1.725 -17.704 1.00 56.03 107 LYS A N 1
ATOM 846 C CA . LYS A 1 107 ? -0.115 -1.658 -18.877 1.00 56.03 107 LYS A CA 1
ATOM 847 C C . LYS A 1 107 ? 0.181 -0.493 -19.818 1.00 56.03 107 LYS A C 1
ATOM 849 O O . LYS A 1 107 ? -0.425 -0.399 -20.885 1.00 56.03 107 LYS A O 1
ATOM 854 N N . LYS A 1 108 ? 1.065 0.431 -19.436 1.00 63.75 108 LYS A N 1
ATOM 855 C CA . LYS A 1 108 ? 1.554 1.444 -20.370 1.00 63.75 108 LYS A CA 1
ATOM 856 C C . LYS A 1 108 ? 2.493 0.733 -21.331 1.00 63.75 108 LYS A C 1
ATOM 858 O O . LYS A 1 108 ? 3.548 0.278 -20.897 1.00 63.75 108 LYS A O 1
ATOM 863 N N . ARG A 1 109 ? 2.089 0.649 -22.605 1.00 61.50 109 ARG A N 1
ATOM 864 C CA . ARG A 1 109 ? 2.919 0.069 -23.666 1.00 61.50 109 ARG A CA 1
ATOM 865 C C . ARG A 1 109 ? 4.321 0.654 -23.568 1.00 61.50 109 ARG A C 1
ATOM 867 O O . ARG A 1 109 ? 4.470 1.885 -23.552 1.00 61.50 109 ARG A O 1
ATOM 874 N N . LYS A 1 110 ? 5.322 -0.215 -23.426 1.00 73.81 110 LYS A N 1
ATOM 875 C CA . LYS A 1 110 ? 6.726 0.208 -23.371 1.00 73.81 110 LYS A CA 1
ATOM 876 C C . LYS A 1 110 ? 7.050 1.002 -24.639 1.00 73.81 110 LYS A C 1
ATOM 878 O O . LYS A 1 110 ? 6.402 0.792 -25.663 1.00 73.81 110 LYS A O 1
ATOM 883 N N . PRO A 1 111 ? 8.014 1.938 -24.611 1.00 66.50 111 PRO A N 1
ATOM 884 C CA . PRO A 1 111 ? 8.449 2.608 -25.835 1.00 66.50 111 PRO A CA 1
ATOM 885 C C . PRO A 1 111 ? 8.869 1.602 -26.921 1.00 66.50 111 PRO A C 1
ATOM 887 O O . PRO A 1 111 ? 8.612 1.859 -28.087 1.00 66.50 111 PRO A O 1
ATOM 890 N N . GLU A 1 112 ? 9.399 0.442 -26.525 1.00 65.50 112 GLU A N 1
ATOM 891 C CA . GLU A 1 112 ? 9.736 -0.698 -27.393 1.00 65.50 112 GLU A CA 1
ATOM 892 C C . GLU A 1 112 ? 8.507 -1.390 -28.019 1.00 65.50 112 GLU A C 1
ATOM 894 O O . GLU A 1 112 ? 8.594 -1.946 -29.106 1.00 65.50 112 GLU A O 1
ATOM 899 N N . GLU A 1 113 ? 7.344 -1.328 -27.366 1.00 63.34 113 GLU A N 1
ATOM 900 C CA . GLU A 1 113 ? 6.065 -1.855 -27.873 1.00 63.34 113 GLU A CA 1
ATOM 901 C C . GLU A 1 113 ? 5.292 -0.811 -28.692 1.00 63.34 113 GLU A C 1
ATOM 903 O O . GLU A 1 113 ? 4.163 -1.054 -29.141 1.00 63.34 113 GLU A O 1
ATOM 908 N N . ARG A 1 114 ? 5.859 0.390 -28.869 1.00 69.50 114 ARG A N 1
ATOM 909 C CA . ARG A 1 114 ? 5.320 1.354 -29.824 1.00 69.50 114 ARG A CA 1
ATOM 910 C C . ARG A 1 114 ? 5.656 0.816 -31.209 1.00 69.50 114 ARG A C 1
ATOM 912 O O . ARG A 1 114 ? 6.804 0.856 -31.631 1.00 69.50 114 ARG A O 1
ATOM 919 N N . VAL A 1 115 ? 4.632 0.289 -31.879 1.00 71.00 115 VAL A N 1
ATOM 920 C CA . VAL A 1 115 ? 4.669 -0.128 -33.289 1.00 71.00 115 VAL A CA 1
ATOM 921 C C . VAL A 1 115 ? 5.403 0.926 -34.128 1.00 71.00 115 VAL A C 1
ATOM 923 O O . VAL A 1 115 ? 5.320 2.119 -33.822 1.00 71.00 115 VAL A O 1
ATOM 926 N N . LEU A 1 116 ? 6.100 0.485 -35.183 1.00 68.56 116 LEU A N 1
ATOM 927 C CA . LEU A 1 116 ? 6.759 1.358 -36.157 1.00 68.56 116 LEU A CA 1
ATOM 928 C C . LEU A 1 116 ? 5.808 2.497 -36.565 1.00 68.56 116 LEU A C 1
ATOM 930 O O . LEU A 1 116 ? 4.765 2.260 -37.176 1.00 68.56 116 LEU A O 1
ATOM 934 N N . LYS A 1 117 ? 6.148 3.735 -36.192 1.00 67.69 117 LYS A N 1
ATOM 935 C CA . LYS A 1 117 ? 5.423 4.923 -36.650 1.00 67.69 117 LYS A CA 1
ATOM 936 C C . LYS A 1 117 ? 5.892 5.190 -38.076 1.00 67.69 117 LYS A C 1
ATOM 938 O O . LYS A 1 117 ? 7.064 5.497 -38.280 1.00 67.69 117 LYS A O 1
ATOM 943 N N . SER A 1 118 ? 5.006 5.038 -39.052 1.00 66.62 118 SER A N 1
ATOM 944 C CA . SER A 1 118 ? 5.275 5.451 -40.427 1.00 66.62 118 SER A CA 1
ATOM 945 C C . SER A 1 118 ? 5.577 6.951 -40.477 1.00 66.62 118 SER A C 1
ATOM 947 O O . SER A 1 118 ? 5.017 7.741 -39.716 1.00 66.62 118 SER A O 1
ATOM 949 N N . THR A 1 119 ? 6.479 7.347 -41.373 1.00 66.38 119 THR A N 1
ATOM 950 C CA . THR A 1 119 ? 6.818 8.757 -41.628 1.00 66.38 119 THR A CA 1
ATOM 951 C C . THR A 1 119 ? 5.627 9.544 -42.178 1.00 66.38 119 THR A C 1
ATOM 953 O O . THR A 1 119 ? 5.516 10.741 -41.925 1.00 66.38 119 THR A O 1
ATOM 956 N N . PHE A 1 120 ? 4.712 8.859 -42.872 1.00 62.72 120 PHE A N 1
ATOM 957 C CA . PHE A 1 120 ? 3.482 9.406 -43.438 1.00 62.72 120 PHE A CA 1
ATOM 958 C C . PHE A 1 120 ? 2.334 8.403 -43.254 1.00 62.72 120 PHE A C 1
ATOM 960 O O . PHE A 1 120 ? 2.538 7.206 -43.443 1.00 62.72 120 PHE A O 1
ATOM 967 N N . GLY A 1 121 ? 1.138 8.873 -42.890 1.00 70.31 121 GLY A N 1
ATOM 968 C CA . GLY A 1 121 ? -0.040 8.023 -42.659 1.00 70.31 121 GLY A CA 1
ATOM 969 C C . GLY A 1 121 ? -0.039 7.293 -41.309 1.00 70.31 121 GLY A C 1
ATOM 970 O O . GLY A 1 121 ? 0.952 7.309 -40.577 1.00 70.31 121 GLY A O 1
ATOM 971 N N . ASN A 1 122 ? -1.165 6.667 -40.958 1.00 80.69 122 ASN A N 1
ATOM 972 C CA . ASN A 1 122 ? -1.358 5.981 -39.676 1.00 80.69 122 ASN A CA 1
ATOM 973 C C . ASN A 1 122 ? -1.237 4.458 -39.848 1.00 80.69 122 ASN A C 1
ATOM 975 O O . ASN A 1 122 ? -2.091 3.834 -40.474 1.00 80.69 122 ASN A O 1
ATOM 979 N N . PHE A 1 123 ? -0.185 3.848 -39.293 1.00 77.69 123 PHE A N 1
ATOM 980 C CA . PHE A 1 123 ? 0.057 2.404 -39.389 1.00 77.69 123 PHE A CA 1
ATOM 981 C C . PHE A 1 123 ? -0.505 1.655 -38.173 1.00 77.69 123 PHE A C 1
ATOM 983 O O . PHE A 1 123 ? -0.051 1.854 -37.043 1.00 77.69 123 PHE A O 1
ATOM 990 N N . ARG A 1 124 ? -1.489 0.770 -38.383 1.00 79.56 124 ARG A N 1
ATOM 991 C CA . ARG A 1 124 ? -2.119 -0.010 -37.303 1.00 79.56 124 ARG A CA 1
ATOM 992 C C . ARG A 1 124 ? -2.335 -1.458 -37.735 1.00 79.56 124 ARG A C 1
ATOM 994 O O . ARG A 1 124 ? -3.007 -1.720 -38.723 1.00 79.56 124 ARG A O 1
ATOM 1001 N N . GLY A 1 125 ? -1.777 -2.404 -36.976 1.00 73.31 125 GLY A N 1
ATOM 1002 C CA . GLY A 1 125 ? -1.993 -3.840 -37.203 1.00 73.31 125 GLY A CA 1
ATOM 1003 C C . GLY A 1 125 ? -1.456 -4.374 -38.537 1.00 73.31 125 GLY A C 1
ATOM 1004 O O . GLY A 1 125 ? -2.049 -5.291 -39.086 1.00 73.31 125 GLY A O 1
ATOM 1005 N N . GLY A 1 126 ? -0.372 -3.797 -39.073 1.00 75.88 126 GLY A N 1
ATOM 1006 C CA . GLY A 1 126 ? 0.217 -4.224 -40.350 1.00 75.88 126 GLY A CA 1
ATOM 1007 C C . GLY A 1 126 ? -0.311 -3.484 -41.585 1.00 75.88 126 GLY A C 1
ATOM 1008 O O . GLY A 1 126 ? 0.210 -3.686 -42.676 1.00 75.88 126 GLY A O 1
ATOM 1009 N N . VAL A 1 127 ? -1.311 -2.612 -41.423 1.00 80.94 127 VAL A N 1
ATOM 1010 C CA . VAL A 1 127 ? -1.953 -1.874 -42.520 1.00 80.94 127 VAL A CA 1
ATOM 1011 C C . VAL A 1 127 ? -1.690 -0.374 -42.368 1.00 80.94 127 VAL A C 1
ATOM 1013 O O . VAL A 1 127 ? -1.827 0.174 -41.271 1.00 80.94 127 VAL A O 1
ATOM 1016 N N . LEU A 1 128 ? -1.301 0.286 -43.466 1.00 83.25 128 LEU A N 1
ATOM 1017 C CA . LEU A 1 128 ? -1.052 1.729 -43.529 1.00 83.25 128 LEU A CA 1
ATOM 1018 C C . LEU A 1 128 ? -2.289 2.470 -44.041 1.00 83.25 128 LEU A C 1
ATOM 1020 O O . LEU A 1 128 ? -2.683 2.292 -45.192 1.00 83.25 128 LEU A O 1
ATOM 1024 N N . ASP A 1 129 ? -2.868 3.334 -43.212 1.00 82.69 129 ASP A N 1
ATOM 1025 C CA . ASP A 1 129 ? -3.901 4.268 -43.654 1.00 82.69 129 ASP A CA 1
ATOM 1026 C C . ASP A 1 129 ? -3.253 5.499 -44.308 1.00 82.69 129 ASP A C 1
ATOM 1028 O O . ASP A 1 129 ? -2.548 6.274 -43.653 1.00 82.69 129 ASP A O 1
ATOM 1032 N N . VAL A 1 130 ? -3.491 5.664 -45.612 1.00 81.06 130 VAL A N 1
ATOM 1033 C CA . VAL A 1 130 ? -2.977 6.766 -46.443 1.00 81.06 130 VAL A CA 1
ATOM 1034 C C . VAL A 1 130 ? -4.020 7.854 -46.715 1.00 81.06 130 VAL A C 1
ATOM 1036 O O . VAL A 1 130 ? -3.778 8.750 -47.522 1.00 81.06 130 VAL A O 1
ATOM 1039 N N . LYS A 1 131 ? -5.182 7.820 -46.047 1.00 79.19 131 LYS A N 1
ATOM 1040 C CA . LYS A 1 131 ? -6.263 8.803 -46.243 1.00 79.19 131 LYS A CA 1
ATOM 1041 C C . LYS A 1 131 ? -5.801 10.251 -46.061 1.00 79.19 131 LYS A C 1
ATOM 1043 O O . LYS A 1 131 ? -6.306 11.148 -46.736 1.00 79.19 131 LYS A O 1
ATOM 1048 N N . ASP A 1 132 ? -4.818 10.464 -45.194 1.00 71.44 132 ASP A N 1
ATOM 1049 C CA . ASP A 1 132 ? -4.234 11.779 -44.931 1.00 71.44 132 ASP A CA 1
ATOM 1050 C C . ASP A 1 132 ? -3.291 12.263 -46.043 1.00 71.44 132 ASP A C 1
ATOM 1052 O O . ASP A 1 132 ? -3.114 13.467 -46.195 1.00 71.44 132 ASP A O 1
ATOM 1056 N N . LEU A 1 133 ? -2.719 11.356 -46.847 1.00 73.06 133 LEU A N 1
ATOM 1057 C CA . LEU A 1 133 ? -1.878 11.708 -48.002 1.00 73.06 133 LEU A CA 1
ATOM 1058 C C . LEU A 1 133 ? -2.731 12.115 -49.206 1.00 73.06 133 LEU A C 1
ATOM 1060 O O . LEU A 1 133 ? -2.326 12.951 -50.005 1.00 73.06 133 LEU A O 1
ATOM 1064 N N . LEU A 1 134 ? -3.916 11.516 -49.331 1.00 74.88 134 LEU A N 1
ATOM 1065 C CA . LEU A 1 134 ? -4.837 11.756 -50.443 1.00 74.88 134 LEU A CA 1
ATOM 1066 C C . LEU A 1 134 ? -5.697 13.012 -50.239 1.00 74.88 134 LEU A C 1
ATOM 1068 O O . LEU A 1 134 ? -6.390 13.452 -51.156 1.00 74.88 134 LEU A O 1
ATOM 1072 N N . ARG A 1 135 ? -5.669 13.610 -49.042 1.00 74.00 135 ARG A N 1
ATOM 1073 C CA . ARG A 1 135 ? -6.359 14.868 -48.766 1.00 74.00 135 ARG A CA 1
ATOM 1074 C C . ARG A 1 135 ? -5.491 16.019 -49.288 1.00 74.00 135 ARG A C 1
ATOM 1076 O O . ARG A 1 135 ? -4.524 16.420 -48.650 1.00 74.00 135 ARG A O 1
ATOM 1083 N N . SER A 1 136 ? -5.825 16.517 -50.480 1.00 57.16 136 SER A N 1
ATOM 1084 C CA . SER A 1 136 ? -5.143 17.650 -51.120 1.00 57.16 136 SER A CA 1
ATOM 1085 C C . SER A 1 136 ? -5.283 18.900 -50.239 1.00 57.16 136 SER A C 1
ATOM 1087 O O . SER A 1 136 ? -6.358 19.487 -50.148 1.00 57.16 136 SER A O 1
ATOM 1089 N N . GLY A 1 137 ? -4.220 19.241 -49.511 1.00 58.19 137 GLY A N 1
ATOM 1090 C CA . GLY A 1 137 ? -4.225 20.260 -48.458 1.00 58.19 137 GLY A CA 1
ATOM 1091 C C . GLY A 1 137 ? -3.714 19.667 -47.152 1.00 58.19 137 GLY A C 1
ATOM 1092 O O . GLY A 1 137 ? -4.496 19.168 -46.345 1.00 58.19 137 GLY A O 1
ATOM 1093 N N . GLY A 1 138 ? -2.386 19.686 -46.991 1.00 52.72 138 GLY A N 1
ATOM 1094 C CA . GLY A 1 138 ? -1.654 18.997 -45.932 1.00 52.72 138 GLY A CA 1
ATOM 1095 C C . GLY A 1 138 ? -2.317 19.126 -44.566 1.00 52.72 138 GLY A C 1
ATOM 1096 O O . GLY A 1 138 ? -2.454 20.226 -44.027 1.00 52.72 138 GLY A O 1
ATOM 1097 N N . SER A 1 139 ? -2.712 17.982 -44.006 1.00 50.69 139 SER A N 1
ATOM 1098 C CA . SER A 1 139 ? -3.157 17.907 -42.622 1.00 50.69 139 SER A CA 1
ATOM 1099 C C . SER A 1 139 ? -2.025 18.423 -41.739 1.00 50.69 139 SER A C 1
ATOM 1101 O O . SER A 1 139 ? -0.952 17.821 -41.643 1.00 50.69 139 SER A O 1
ATOM 1103 N N . SER A 1 140 ? -2.262 19.608 -41.176 1.00 46.91 140 SER A N 1
ATOM 1104 C CA . SER A 1 140 ? -1.440 20.257 -40.167 1.00 46.91 140 SER A CA 1
ATOM 1105 C C . SER A 1 140 ? -0.909 19.222 -39.182 1.00 46.91 140 SER A C 1
ATOM 1107 O O . SER A 1 140 ? -1.645 18.349 -38.722 1.00 46.91 140 SER A O 1
ATOM 1109 N N . ARG A 1 141 ? 0.384 19.317 -38.868 1.00 47.50 141 ARG A N 1
ATOM 1110 C CA . ARG A 1 141 ? 1.066 18.521 -37.846 1.00 47.50 141 ARG A CA 1
ATOM 1111 C C . ARG A 1 141 ? 0.335 18.660 -36.506 1.00 47.50 141 ARG A C 1
ATOM 1113 O O . ARG A 1 141 ? 0.688 19.499 -35.688 1.00 47.50 141 ARG A O 1
ATOM 1120 N N . THR A 1 142 ? -0.670 17.827 -36.269 1.00 44.50 142 THR A N 1
ATOM 1121 C CA . THR A 1 142 ? -1.354 17.712 -34.980 1.00 44.50 142 THR A CA 1
ATOM 1122 C C . THR A 1 142 ? -1.586 16.244 -34.643 1.00 44.50 142 THR A C 1
ATOM 1124 O O . THR A 1 142 ? -2.690 15.843 -34.299 1.00 44.50 142 THR A O 1
ATOM 1127 N N . ASN A 1 143 ? -0.531 15.430 -34.705 1.00 47.50 143 ASN A N 1
ATOM 1128 C CA . ASN A 1 143 ? -0.532 14.086 -34.109 1.00 47.50 143 ASN A CA 1
ATOM 1129 C C . ASN A 1 143 ? -0.122 14.100 -32.620 1.00 47.50 143 ASN A C 1
ATOM 1131 O O . ASN A 1 143 ? 0.319 13.086 -32.085 1.00 47.50 143 ASN A O 1
ATOM 1135 N N . ASP A 1 144 ? -0.322 15.237 -31.944 1.00 42.31 144 ASP A N 1
ATOM 1136 C CA . ASP A 1 144 ? -0.260 15.383 -30.481 1.00 42.31 144 ASP A CA 1
ATOM 1137 C C . ASP A 1 144 ? -1.658 15.516 -29.849 1.00 42.31 144 ASP A C 1
ATOM 1139 O O . ASP A 1 144 ? -1.810 15.971 -28.715 1.00 42.31 144 ASP A O 1
ATOM 1143 N N . ARG A 1 145 ? -2.714 15.118 -30.566 1.00 45.91 145 ARG A N 1
ATOM 1144 C CA . ARG A 1 145 ? -4.077 15.068 -30.029 1.00 45.91 145 ARG A CA 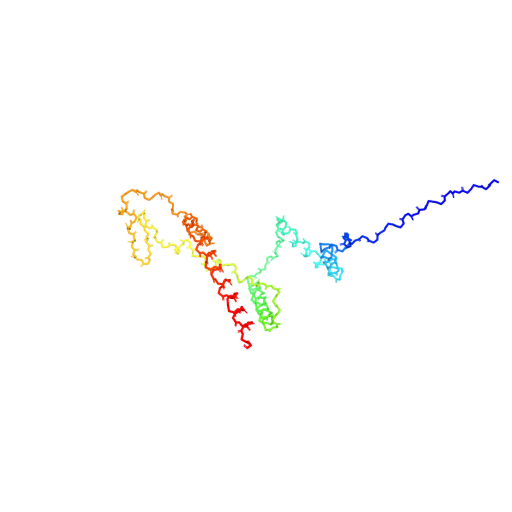1
ATOM 1145 C C . ARG A 1 145 ? -4.666 13.675 -30.131 1.00 45.91 145 ARG A C 1
ATOM 1147 O O . ARG A 1 145 ? -5.610 13.499 -30.870 1.00 45.91 145 ARG A O 1
ATOM 1154 N N . ASP A 1 146 ? -4.116 12.726 -29.373 1.00 45.53 146 ASP A N 1
ATOM 1155 C CA . ASP A 1 146 ? -4.889 11.575 -28.879 1.00 45.53 146 ASP A CA 1
ATOM 1156 C C . ASP A 1 146 ? -4.193 10.887 -27.692 1.00 45.53 146 ASP A C 1
ATOM 1158 O O . ASP A 1 146 ? -3.663 9.781 -27.752 1.00 45.53 146 ASP A O 1
ATOM 1162 N N . ASN A 1 147 ? -4.208 11.588 -26.560 1.00 47.22 147 ASN A N 1
ATOM 1163 C CA . ASN A 1 147 ? -4.434 10.985 -25.246 1.00 47.22 147 ASN A CA 1
ATOM 1164 C C . ASN A 1 147 ? -5.346 11.935 -24.466 1.00 47.22 147 ASN A C 1
ATOM 1166 O O . ASN A 1 147 ? -4.927 12.554 -23.492 1.00 47.22 147 ASN A O 1
ATOM 1170 N N . ASN A 1 148 ? -6.585 12.098 -24.927 1.00 42.25 148 ASN A N 1
ATOM 1171 C CA . ASN A 1 148 ? -7.602 12.816 -24.172 1.00 42.25 148 ASN A CA 1
ATOM 1172 C C . ASN A 1 148 ? -8.882 11.977 -24.128 1.00 42.25 148 ASN A C 1
ATOM 1174 O O . ASN A 1 148 ? -9.797 12.147 -24.924 1.00 42.25 148 ASN A O 1
ATOM 1178 N N . TYR A 1 149 ? -8.961 11.066 -23.154 1.00 42.97 149 TYR A N 1
ATOM 1179 C CA . TYR A 1 149 ? -10.261 10.691 -22.600 1.00 42.97 149 TYR A CA 1
ATOM 1180 C C . TYR A 1 149 ? -10.777 11.918 -21.846 1.00 42.97 149 TYR A C 1
ATOM 1182 O O . TYR A 1 149 ? -10.500 12.099 -20.662 1.00 42.97 149 TYR A O 1
ATOM 1190 N N . GLY A 1 150 ? -11.434 12.818 -22.575 1.00 41.56 150 GLY A N 1
ATOM 1191 C CA . GLY A 1 150 ? -11.707 14.162 -22.092 1.00 41.56 150 GLY A CA 1
ATOM 1192 C C . GLY A 1 150 ? -12.772 14.886 -22.903 1.00 41.56 150 GLY A C 1
ATOM 1193 O O . GLY A 1 150 ? -12.474 15.884 -23.539 1.00 41.56 150 GLY A O 1
ATOM 1194 N N . LYS A 1 151 ? -14.021 14.425 -22.768 1.00 38.56 151 LYS A N 1
ATOM 1195 C CA . LYS A 1 151 ? -15.233 15.260 -22.791 1.00 38.56 151 LYS A CA 1
ATOM 1196 C C . LYS A 1 151 ? -15.510 15.999 -24.111 1.00 38.56 151 LYS A C 1
ATOM 1198 O O . LYS A 1 151 ? -15.271 17.199 -24.227 1.00 38.56 151 LYS A O 1
ATOM 1203 N N . ASP A 1 152 ? -16.177 15.308 -25.031 1.00 36.78 152 ASP A N 1
ATOM 1204 C CA . ASP A 1 152 ? -16.942 15.950 -26.100 1.00 36.78 152 ASP A CA 1
ATOM 1205 C C . ASP A 1 152 ? -18.041 16.830 -25.481 1.00 36.78 152 ASP A C 1
ATOM 1207 O O . ASP A 1 152 ? -19.061 16.353 -24.981 1.00 36.78 152 ASP A O 1
ATOM 1211 N N . LYS A 1 153 ? -17.825 18.148 -25.475 1.00 39.62 153 LYS A N 1
ATOM 1212 C CA . LYS A 1 153 ? -18.914 19.125 -25.433 1.00 39.62 153 LYS A CA 1
ATOM 1213 C C . LYS A 1 153 ? -19.114 19.621 -26.854 1.00 39.62 153 LYS A C 1
ATOM 1215 O O . LYS A 1 153 ? -18.422 20.531 -27.306 1.00 39.62 153 LYS A O 1
ATOM 1220 N N . ASN A 1 154 ? -20.072 19.009 -27.536 1.00 39.00 154 ASN A N 1
ATOM 1221 C CA . ASN A 1 154 ? -20.597 19.476 -28.809 1.00 39.00 154 ASN A CA 1
ATOM 1222 C C . ASN A 1 154 ? -20.987 20.955 -28.682 1.00 39.00 154 ASN A C 1
ATOM 1224 O O . ASN A 1 154 ? -21.914 21.303 -27.952 1.00 39.00 154 ASN A O 1
ATOM 1228 N N . LYS A 1 155 ? -20.275 21.829 -29.393 1.00 47.59 155 LYS A N 1
ATOM 1229 C CA . LYS A 1 155 ? -20.701 23.203 -29.661 1.00 47.59 155 LYS A CA 1
ATOM 1230 C C . LYS A 1 155 ? -20.719 23.397 -31.167 1.00 47.59 155 LYS A C 1
ATOM 1232 O O . LYS A 1 155 ? -19.777 23.912 -31.752 1.00 47.59 155 LYS A O 1
ATOM 1237 N N . SER A 1 156 ? -21.782 22.920 -31.798 1.00 41.69 156 SER A N 1
ATOM 1238 C CA . SER A 1 156 ? -22.343 23.519 -33.010 1.00 41.69 156 SER A CA 1
ATOM 1239 C C . SER A 1 156 ? -23.671 22.838 -33.348 1.00 41.69 156 SER A C 1
ATOM 1241 O O . SER A 1 156 ? -23.782 21.620 -33.276 1.00 41.69 156 SER A O 1
ATOM 1243 N N . LYS A 1 157 ? -24.646 23.676 -33.723 1.00 40.00 157 LYS A N 1
ATOM 1244 C CA . LYS A 1 157 ? -2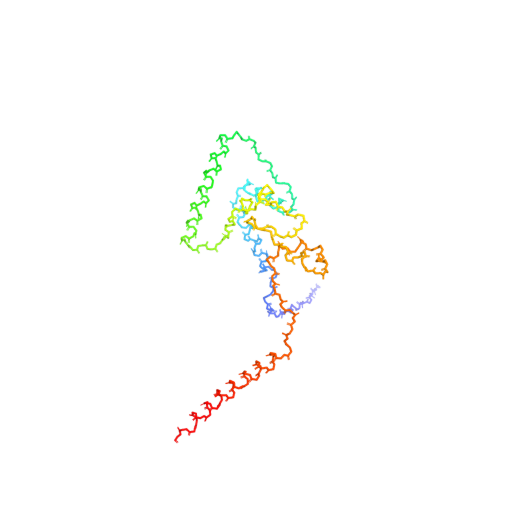6.042 23.395 -34.109 1.00 40.00 157 LYS A CA 1
ATOM 1245 C C . LYS A 1 157 ? -27.010 23.043 -32.976 1.00 40.00 157 LYS A C 1
ATOM 1247 O O . LYS A 1 157 ? -27.046 21.927 -32.479 1.00 40.00 157 LYS A O 1
ATOM 1252 N N . GLY A 1 158 ? -27.852 24.018 -32.632 1.00 34.59 158 GLY A N 1
ATOM 1253 C CA . GLY A 1 158 ? -28.985 23.808 -31.735 1.00 34.59 158 GLY A CA 1
ATOM 1254 C C . GLY A 1 158 ? -29.720 25.084 -31.333 1.00 34.59 158 GLY A C 1
ATOM 1255 O O . GLY A 1 158 ? -30.048 25.214 -30.166 1.00 34.59 158 GLY A O 1
ATOM 1256 N N . MET A 1 159 ? -29.972 26.020 -32.258 1.00 38.28 159 MET A N 1
ATOM 1257 C CA . MET A 1 159 ? -30.991 27.066 -32.033 1.00 38.28 159 MET A CA 1
ATOM 1258 C C . MET A 1 159 ? -32.411 26.594 -32.401 1.00 38.28 159 MET A C 1
ATOM 1260 O O . MET A 1 159 ? -33.347 27.372 -32.319 1.00 38.28 159 MET A O 1
ATOM 1264 N N . GLU A 1 160 ? -32.589 25.319 -32.763 1.00 43.19 160 GLU A N 1
ATOM 1265 C CA . GLU A 1 160 ? -33.889 24.751 -33.166 1.00 43.19 160 GLU A CA 1
ATOM 1266 C C . GLU A 1 160 ? -34.459 23.735 -32.156 1.00 43.19 160 GLU A C 1
ATOM 1268 O O . GLU A 1 160 ? -35.648 23.435 -32.171 1.00 43.19 160 GLU A O 1
ATOM 1273 N N . VAL A 1 161 ? -33.639 23.219 -31.231 1.00 46.84 161 VAL A N 1
ATOM 1274 C CA . VAL A 1 161 ? -34.044 22.118 -30.330 1.00 46.84 161 VAL A CA 1
ATOM 1275 C C . VAL A 1 161 ? -34.747 22.628 -29.068 1.00 46.84 161 VAL A C 1
ATOM 1277 O O . VAL A 1 161 ? -35.578 21.924 -28.490 1.00 46.84 161 VAL A O 1
ATOM 1280 N N . GLU A 1 162 ? -34.454 23.853 -28.629 1.00 46.25 162 GLU A N 1
ATOM 1281 C CA . GLU A 1 162 ? -35.051 24.404 -27.408 1.00 46.25 162 GLU A CA 1
ATOM 1282 C C . GLU A 1 162 ? -36.527 24.777 -27.613 1.00 46.25 162 GLU A C 1
ATOM 1284 O O . GLU A 1 162 ? -37.356 24.546 -26.733 1.00 46.25 162 GLU A O 1
ATOM 1289 N N . GLU A 1 163 ? -36.891 25.239 -28.812 1.00 51.88 163 GLU A N 1
ATOM 1290 C CA . GLU A 1 163 ? -38.285 25.536 -29.141 1.00 51.88 163 GLU A CA 1
ATOM 1291 C C . GLU A 1 163 ? -39.107 24.252 -29.316 1.00 51.88 163 GLU A C 1
ATOM 1293 O O . GLU A 1 163 ? -40.229 24.150 -28.821 1.00 51.88 163 GLU A O 1
ATOM 1298 N N . GLU A 1 164 ? -38.540 23.224 -29.951 1.00 53.53 164 GLU A N 1
ATOM 1299 C CA . GLU A 1 164 ? -39.233 21.956 -30.185 1.00 53.53 164 GLU A CA 1
ATOM 1300 C C . GLU A 1 164 ? -39.424 21.152 -28.887 1.00 53.53 164 GLU A C 1
ATOM 1302 O O . GLU A 1 164 ? -40.487 20.570 -28.654 1.00 53.53 164 GLU A O 1
ATOM 1307 N N . THR A 1 165 ? -38.437 21.170 -27.985 1.00 61.03 165 THR A N 1
ATOM 1308 C CA . THR A 1 165 ? -38.561 20.546 -26.658 1.00 61.03 165 THR A CA 1
ATOM 1309 C C . THR A 1 165 ? -39.526 21.310 -25.757 1.00 61.03 165 THR A C 1
ATOM 1311 O O . THR A 1 165 ? -40.352 20.671 -25.100 1.00 61.03 165 THR A O 1
ATOM 1314 N N . SER A 1 166 ? -39.512 22.646 -25.795 1.00 63.16 166 SER A N 1
ATOM 1315 C CA . SER A 1 166 ? -40.469 23.483 -25.060 1.00 63.16 166 SER A CA 1
ATOM 1316 C C . SER A 1 166 ? -41.898 23.272 -25.562 1.00 63.16 166 SER A C 1
ATOM 1318 O O . SER A 1 166 ? -42.784 22.978 -24.761 1.00 63.16 166 SER A O 1
ATOM 1320 N N . ARG A 1 167 ? -42.120 23.253 -26.885 1.00 67.69 167 ARG A N 1
ATOM 1321 C CA . ARG A 1 167 ? -43.423 22.916 -27.491 1.00 67.69 167 ARG A CA 1
ATOM 1322 C C . ARG A 1 167 ? -43.877 21.500 -27.124 1.00 67.69 167 ARG A C 1
ATOM 1324 O O . ARG A 1 167 ? -45.050 21.281 -26.837 1.00 67.69 167 ARG A O 1
ATOM 1331 N N . LYS A 1 168 ? -42.972 20.518 -27.065 1.00 68.50 168 LYS A N 1
ATOM 1332 C CA . LYS A 1 168 ? -43.309 19.127 -26.700 1.00 68.50 168 LYS A CA 1
ATOM 1333 C C . LYS A 1 168 ? -43.651 18.969 -25.214 1.00 68.50 168 LYS A C 1
ATOM 1335 O O . LYS A 1 168 ? -44.478 18.120 -24.865 1.00 68.50 168 LYS A O 1
ATOM 1340 N N . ILE A 1 169 ? -43.041 19.777 -24.345 1.00 72.94 169 ILE A N 1
ATOM 1341 C CA . ILE A 1 169 ? -43.371 19.862 -22.915 1.00 72.94 169 ILE A CA 1
ATOM 1342 C C . ILE A 1 169 ? -44.727 20.557 -22.729 1.00 72.94 169 ILE A C 1
ATOM 1344 O O . ILE A 1 169 ? -45.575 20.029 -22.006 1.00 72.94 169 ILE A O 1
ATOM 1348 N N . GLU A 1 170 ? -44.972 21.654 -23.448 1.00 75.19 170 GLU A N 1
ATOM 1349 C CA . GLU A 1 170 ? -46.246 22.385 -23.477 1.00 75.19 170 GLU A CA 1
ATOM 1350 C C . GLU A 1 170 ? -47.402 21.469 -23.919 1.00 75.19 170 GLU A C 1
ATOM 1352 O O . GLU A 1 170 ? -48.391 21.312 -23.204 1.00 75.19 170 GLU A O 1
ATOM 1357 N N . ILE A 1 171 ? -47.239 20.740 -25.031 1.00 76.50 171 ILE A N 1
ATOM 1358 C CA . ILE A 1 171 ? -48.245 19.798 -25.556 1.00 76.50 171 ILE A CA 1
ATOM 1359 C C . ILE A 1 171 ? -48.527 18.660 -24.560 1.00 76.50 171 ILE A C 1
ATOM 1361 O O . ILE A 1 171 ? -49.673 18.231 -24.400 1.00 76.50 171 ILE A O 1
ATOM 1365 N N . ARG A 1 172 ? -47.503 18.155 -23.854 1.00 74.00 172 ARG A N 1
ATOM 1366 C CA . ARG A 1 172 ? -47.691 17.138 -22.802 1.00 74.00 172 ARG A CA 1
ATOM 1367 C C . ARG A 1 172 ? -48.433 17.688 -21.589 1.00 74.00 172 ARG A C 1
ATOM 1369 O O . ARG A 1 172 ? -49.234 16.956 -21.004 1.00 74.00 172 ARG A O 1
ATOM 1376 N N . LYS A 1 173 ? -48.184 18.945 -21.220 1.00 79.06 173 LYS A N 1
ATOM 1377 C CA . LYS A 1 173 ? -48.877 19.628 -20.124 1.00 79.06 173 LYS A CA 1
ATOM 1378 C C . LYS A 1 173 ? -50.349 19.852 -20.476 1.00 79.06 173 LYS A C 1
ATOM 1380 O O . LYS A 1 173 ? -51.208 19.413 -19.716 1.00 79.06 173 LYS A O 1
ATOM 1385 N N . GLN A 1 174 ? -50.631 20.369 -21.672 1.00 74.25 174 GLN A N 1
ATOM 1386 C CA . GLN A 1 174 ? -51.994 20.563 -22.178 1.00 74.25 174 GLN A CA 1
ATOM 1387 C C . GLN A 1 174 ? -52.767 19.238 -22.296 1.00 74.25 174 GLN A C 1
ATOM 1389 O O . GLN A 1 174 ? -53.927 19.162 -21.898 1.00 74.25 174 GLN A O 1
ATOM 1394 N N . ARG A 1 175 ? -52.128 18.145 -22.749 1.00 73.38 175 ARG A N 1
ATOM 1395 C CA . ARG A 1 175 ? -52.763 16.811 -22.768 1.00 73.38 175 ARG A CA 1
ATOM 1396 C C . ARG A 1 175 ? -53.087 16.284 -21.370 1.00 73.38 175 ARG A C 1
ATOM 1398 O O . ARG A 1 175 ? -54.156 15.710 -21.185 1.00 73.38 175 ARG A O 1
ATOM 1405 N N . LYS A 1 176 ? -52.198 16.465 -20.387 1.00 73.69 176 LYS A N 1
ATOM 1406 C CA . LYS A 1 176 ? -52.472 16.066 -18.995 1.00 73.69 176 LYS A CA 1
ATOM 1407 C C . LYS A 1 176 ? -53.621 16.869 -18.394 1.00 73.69 176 LYS A C 1
ATOM 1409 O O . LYS A 1 176 ? -54.447 16.297 -17.691 1.00 73.69 176 LYS A O 1
ATOM 1414 N N . GLU A 1 177 ? -53.686 18.161 -18.683 1.00 69.69 177 GLU A N 1
ATOM 1415 C CA . GLU A 1 177 ? -54.736 19.038 -18.172 1.00 69.69 177 GLU A CA 1
ATOM 1416 C C . GLU A 1 177 ? -56.096 18.742 -18.823 1.00 69.69 177 GLU A C 1
ATOM 1418 O O . GLU A 1 177 ? -57.093 18.622 -18.117 1.00 69.69 177 GLU A O 1
ATOM 1423 N N . ALA A 1 178 ? -56.128 18.458 -20.130 1.00 67.19 178 ALA A N 1
ATOM 1424 C CA . ALA A 1 178 ? -57.335 18.018 -20.834 1.00 67.19 178 ALA A CA 1
ATOM 1425 C C . ALA A 1 178 ? -57.855 16.650 -20.352 1.00 67.19 178 ALA A C 1
ATOM 1427 O O . ALA A 1 178 ? -59.063 16.433 -20.297 1.00 67.19 178 ALA A O 1
ATOM 1428 N N . VAL A 1 179 ? -56.965 15.721 -19.978 1.00 64.06 179 VAL A N 1
ATOM 1429 C CA . VAL A 1 179 ? -57.358 14.435 -19.370 1.00 64.06 179 VAL A CA 1
ATOM 1430 C C . VAL A 1 179 ? -57.907 14.645 -17.958 1.00 64.06 179 VAL A C 1
ATOM 1432 O O . VAL A 1 179 ? -58.887 14.008 -17.581 1.00 64.06 179 VAL A O 1
ATOM 1435 N N . ARG A 1 180 ? -57.330 15.579 -17.194 1.00 60.00 180 ARG A N 1
ATOM 1436 C CA . ARG A 1 180 ? -57.784 15.894 -15.835 1.00 60.00 180 ARG A CA 1
ATOM 1437 C C . ARG A 1 180 ? -59.115 16.658 -15.819 1.00 60.00 180 ARG A C 1
ATOM 1439 O O . ARG A 1 180 ? -59.923 16.409 -14.937 1.00 60.00 180 ARG A O 1
ATOM 1446 N N . GLY A 1 181 ? -59.369 17.515 -16.811 1.00 58.00 181 GLY A N 1
ATOM 1447 C CA . GLY A 1 181 ? -60.654 18.203 -16.998 1.00 58.00 181 GLY A CA 1
ATOM 1448 C C . GLY A 1 181 ? -61.763 17.315 -17.579 1.00 58.00 181 GLY A C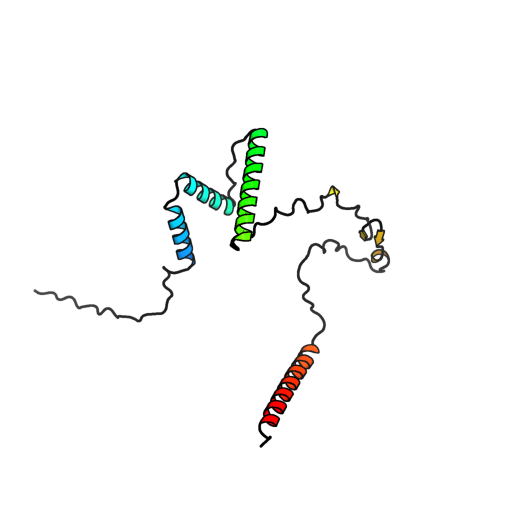 1
ATOM 1449 O O . GLY A 1 181 ? -62.936 17.536 -17.305 1.00 58.00 181 GLY A O 1
ATOM 1450 N N . LYS A 1 182 ? -61.423 16.258 -18.332 1.00 57.31 182 LYS A N 1
ATOM 1451 C CA . LYS A 1 182 ? -62.410 15.259 -18.789 1.00 57.31 182 LYS A CA 1
ATOM 1452 C C . LYS A 1 182 ? -62.881 14.325 -17.673 1.00 57.31 182 LYS A C 1
ATOM 1454 O O . LYS A 1 182 ? -63.996 13.827 -17.746 1.00 57.31 182 LYS A O 1
ATOM 1459 N N . ALA A 1 183 ? -62.069 14.128 -16.634 1.00 55.16 183 ALA A N 1
ATOM 1460 C CA . ALA A 1 183 ? -62.439 13.340 -15.459 1.00 55.16 183 ALA A CA 1
ATOM 1461 C C . ALA A 1 183 ? -63.346 14.096 -14.465 1.00 55.16 183 ALA A C 1
ATOM 1463 O O . ALA A 1 183 ? -63.873 13.468 -13.555 1.00 55.16 183 ALA A O 1
ATOM 1464 N N . SER A 1 184 ? -63.544 15.413 -14.629 1.00 54.12 184 SER A N 1
ATOM 1465 C CA . SER A 1 184 ? -64.440 16.210 -13.774 1.00 54.12 184 SER A CA 1
ATOM 1466 C C . SER A 1 184 ? -65.821 16.484 -14.380 1.00 54.12 184 SER A C 1
ATOM 1468 O O . SER A 1 184 ? -66.647 17.075 -13.700 1.00 54.12 184 SER A O 1
ATOM 1470 N N . ASN A 1 185 ? -66.077 16.068 -15.628 1.00 52.81 185 ASN A N 1
ATOM 1471 C CA . ASN A 1 185 ? -67.369 16.238 -16.315 1.00 52.81 185 ASN A CA 1
ATOM 1472 C C . ASN A 1 185 ? -68.037 14.897 -16.675 1.00 52.81 185 ASN A C 1
ATOM 1474 O O . ASN A 1 185 ? -68.805 14.822 -17.628 1.00 52.81 185 ASN A O 1
ATOM 1478 N N . ILE A 1 186 ? -67.744 13.836 -15.920 1.00 53.28 186 IL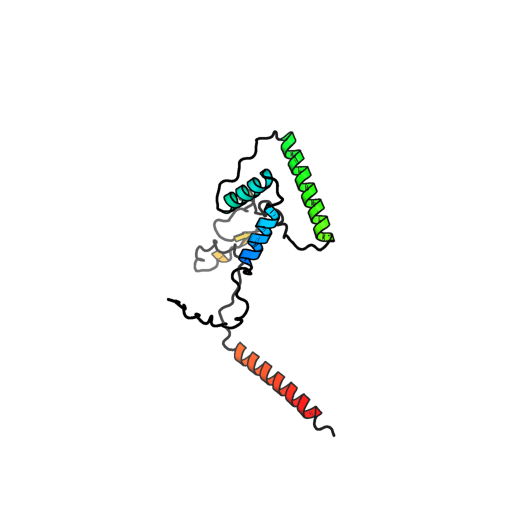E A N 1
ATOM 1479 C CA . ILE A 1 186 ? -68.520 12.590 -15.947 1.00 53.28 186 ILE A CA 1
ATOM 1480 C C . ILE A 1 186 ? -69.226 12.493 -14.589 1.00 53.28 186 ILE A C 1
ATOM 1482 O O . ILE A 1 186 ? -68.782 11.784 -13.689 1.00 53.28 186 ILE A O 1
ATOM 1486 N N . CYS A 1 187 ? -70.261 13.322 -14.446 1.00 44.88 187 CYS A N 1
ATOM 1487 C CA . CYS A 1 187 ? -71.448 13.021 -13.652 1.00 44.88 187 CYS A CA 1
ATOM 1488 C C . CYS A 1 187 ? -72.522 12.557 -14.636 1.00 44.88 187 CYS A C 1
ATOM 1490 O O . CYS A 1 187 ? -72.602 13.181 -15.721 1.00 44.88 187 CYS A O 1
#